Protein AF-A0AA41WWF8-F1 (afdb_monomer_lite)

Radius of gyration: 27.32 Å; chains: 1; bounding box: 65×36×88 Å

Sequence (319 aa):
MLGCSGQSELESATQDYAERITRVINIDIDIGQPAISLSYPEAPERVLTIPDKTLKLSEFYAINNCPLAPLIAQRNTALGKVETPSRRYVYELNVLNALAICAEQVDESETRIQQKLTDLTSHKTSQISMVRAKLLQDSEAIRLGTGFSRAFLAPNDSKTSQGFTETLLALEFLSSLANDTSVSYEELETHLESLEKYRLLAVMWRTQQYISNTLPAITTALDQYATEMNCSVQTTDKTEILDNILNMFFVNKIQAIGGQLNAYHYQFKPLIEELLNEPFLASSVKTYWHTQTHDEFTKYQNTIKQHVQAWQNIREQCS

Foldseek 3Di:
DPDPPDDDLLRVLLVVLQVLLCVLLVDHFDLDDDPDFQAQDDPVLWDDDQDDDDDDPVLLVLLVVFPQNVLVVCCPDPCVVVDALLVQLLSLLVNLVRLVRSLVPDDPVPVVNNVVSVVVNVSSVVCSLVSLLCNCRVHPLNCCLQGDDPAADWFDDPPDDLLLVLQLVLLVVSLCSVPDSPDDSVVNVSSSVSSNVNSVNNNLLSLLVSLLSRLVSVLVSLLVSLVPDDQDPVVVVSLVSSVVSCVPRVVVTSVSSVVVSVVSLVSNLVSLVSVLPSPSNRPSNNVSSCCSSPVSNVSSVVSSVSSVVSNVSSVVNND

Structure (mmCIF, N/CA/C/O backbone):
data_AF-A0AA41WWF8-F1
#
_entry.id   AF-A0AA41WWF8-F1
#
loop_
_atom_site.group_PDB
_atom_site.id
_atom_site.type_symbol
_atom_site.label_atom_id
_atom_site.label_alt_id
_atom_site.label_comp_id
_atom_site.label_asym_id
_atom_site.label_entity_id
_atom_site.label_seq_id
_atom_site.pdbx_PDB_ins_code
_atom_site.Cartn_x
_atom_site.Cartn_y
_atom_site.Cartn_z
_atom_site.occupancy
_atom_site.B_iso_or_equiv
_atom_site.auth_seq_id
_atom_site.auth_comp_id
_atom_site.auth_asym_id
_atom_site.auth_atom_id
_atom_site.pdbx_PDB_model_num
ATOM 1 N N . MET A 1 1 ? -20.814 8.902 -21.535 1.00 31.00 1 MET A N 1
ATOM 2 C CA . MET A 1 1 ? -19.542 9.244 -22.202 1.00 31.00 1 MET A CA 1
ATOM 3 C C . MET A 1 1 ? -18.415 8.686 -21.354 1.00 31.00 1 MET A C 1
ATOM 5 O O . MET A 1 1 ? -18.148 9.223 -20.291 1.00 31.00 1 MET A O 1
ATOM 9 N N . LEU A 1 2 ? -17.839 7.557 -21.765 1.00 32.28 2 LEU A N 1
ATOM 10 C CA . LEU A 1 2 ? -16.603 7.043 -21.180 1.00 32.28 2 LEU A CA 1
ATOM 11 C C . LEU A 1 2 ? -15.474 7.913 -21.735 1.00 32.28 2 LEU A C 1
ATOM 13 O O . LEU A 1 2 ? -15.138 7.801 -22.909 1.00 32.28 2 LEU A O 1
ATOM 17 N N . GLY A 1 3 ? -14.970 8.846 -20.932 1.00 31.59 3 GLY A N 1
ATOM 18 C CA . GLY A 1 3 ? -13.763 9.581 -21.286 1.00 31.59 3 GLY A CA 1
ATOM 19 C C . GLY A 1 3 ? -12.591 8.606 -21.299 1.00 31.59 3 GLY A C 1
ATOM 20 O O . GLY A 1 3 ? -12.262 8.039 -20.258 1.00 31.59 3 GLY A O 1
ATOM 21 N N . CYS A 1 4 ? -11.984 8.385 -22.465 1.00 41.19 4 CYS A N 1
ATOM 22 C CA . CYS A 1 4 ? -10.640 7.827 -22.542 1.00 41.19 4 CYS A CA 1
ATOM 23 C C . CYS A 1 4 ? -9.713 8.790 -21.797 1.00 41.19 4 CYS A C 1
ATOM 25 O O . CYS A 1 4 ? -9.426 9.880 -22.289 1.00 41.19 4 CYS A O 1
ATOM 27 N N . SER A 1 5 ? -9.277 8.419 -20.595 1.00 52.41 5 SER A N 1
ATOM 28 C CA . SER A 1 5 ? -8.082 9.020 -20.012 1.00 52.41 5 SER A CA 1
ATOM 29 C C . SER A 1 5 ? -6.939 8.766 -20.994 1.00 52.41 5 SER A C 1
ATOM 31 O O . SER A 1 5 ? -6.715 7.612 -21.360 1.00 52.41 5 SER A O 1
ATOM 33 N N . GLY A 1 6 ? -6.282 9.824 -21.475 1.00 65.12 6 GLY A N 1
ATOM 34 C CA . GLY A 1 6 ? -5.113 9.695 -22.348 1.00 65.12 6 GLY A CA 1
ATOM 35 C C . GLY A 1 6 ? -4.014 8.843 -21.705 1.00 65.12 6 GLY A C 1
ATOM 36 O O . GLY A 1 6 ? -4.008 8.665 -20.485 1.00 65.12 6 GLY A O 1
ATOM 37 N N . GLN A 1 7 ? -3.106 8.310 -22.528 1.00 78.06 7 GLN A N 1
ATOM 38 C CA . GLN A 1 7 ? -1.919 7.599 -22.042 1.00 78.06 7 GLN A CA 1
ATOM 39 C C . GLN A 1 7 ? -1.135 8.482 -21.066 1.00 78.06 7 GLN A C 1
ATOM 41 O O . GLN A 1 7 ? -0.978 9.686 -21.286 1.00 78.06 7 GLN A O 1
ATOM 46 N N . SER A 1 8 ? -0.648 7.882 -19.982 1.00 89.25 8 SER A N 1
ATOM 47 C CA . SER A 1 8 ? 0.230 8.564 -19.032 1.00 89.25 8 SER A CA 1
ATOM 48 C C . SER A 1 8 ? 1.588 8.901 -19.656 1.00 89.25 8 SER A C 1
ATOM 50 O O . SER A 1 8 ? 1.966 8.376 -20.708 1.00 89.25 8 SER A O 1
ATOM 52 N N . GLU A 1 9 ? 2.359 9.758 -18.983 1.00 90.00 9 GLU A N 1
ATOM 53 C CA . GLU A 1 9 ? 3.729 10.067 -19.400 1.00 90.00 9 GLU A CA 1
ATOM 54 C C . GLU A 1 9 ? 4.625 8.822 -19.398 1.00 90.00 9 GLU A C 1
ATOM 56 O O . GLU A 1 9 ? 5.391 8.634 -20.339 1.00 90.00 9 GLU A O 1
ATOM 61 N N . LEU A 1 10 ? 4.496 7.946 -18.393 1.00 93.81 10 LEU A N 1
ATOM 62 C CA . LEU A 1 10 ? 5.252 6.695 -18.324 1.00 93.81 10 LEU A CA 1
ATOM 63 C C . LEU A 1 10 ? 4.924 5.773 -19.502 1.00 93.81 10 LEU A C 1
ATOM 65 O O . LEU A 1 10 ? 5.833 5.232 -20.134 1.00 93.81 10 LEU A O 1
ATOM 69 N N . GLU A 1 11 ? 3.636 5.607 -19.804 1.00 94.81 11 GLU A N 1
ATOM 70 C CA . GLU A 1 11 ? 3.191 4.774 -20.922 1.00 94.81 11 GLU A CA 1
ATOM 71 C C . GLU A 1 11 ? 3.705 5.321 -22.250 1.00 94.81 11 GLU A C 1
ATOM 73 O O . GLU A 1 11 ? 4.356 4.595 -23.001 1.00 94.81 11 GLU A O 1
ATOM 78 N N . SER A 1 12 ? 3.495 6.617 -22.490 1.00 94.12 12 SER A N 1
ATOM 79 C CA . SER A 1 12 ? 3.935 7.291 -23.715 1.00 94.12 12 SER A CA 1
ATOM 80 C C . SER A 1 12 ? 5.457 7.218 -23.874 1.00 94.12 12 SER A C 1
ATOM 82 O O . SER A 1 12 ? 5.952 6.866 -24.939 1.00 94.12 12 SER A O 1
ATOM 84 N N . ALA A 1 13 ? 6.214 7.475 -22.801 1.00 95.25 13 ALA A N 1
ATOM 85 C CA . ALA A 1 13 ? 7.672 7.400 -22.818 1.00 95.25 13 ALA A CA 1
ATOM 86 C C . ALA A 1 13 ? 8.181 5.983 -23.104 1.00 95.25 13 ALA A C 1
ATOM 88 O O . ALA A 1 13 ? 9.162 5.834 -23.825 1.00 95.25 13 ALA A O 1
ATOM 89 N N . THR A 1 14 ? 7.527 4.955 -22.560 1.00 97.25 14 THR A N 1
ATOM 90 C CA . THR A 1 14 ? 7.921 3.553 -22.770 1.00 97.25 14 THR A CA 1
ATOM 91 C C . THR A 1 14 ? 7.608 3.093 -24.192 1.00 97.25 14 THR A C 1
ATOM 93 O O . THR A 1 14 ? 8.435 2.422 -24.807 1.00 97.25 14 THR A O 1
ATOM 96 N N . GLN A 1 15 ? 6.458 3.499 -24.738 1.00 97.12 15 GLN A N 1
ATOM 97 C CA . GLN A 1 15 ? 6.086 3.223 -26.126 1.00 97.12 15 GLN A CA 1
ATOM 98 C C . GLN A 1 15 ? 7.045 3.912 -27.106 1.00 97.12 15 GLN A C 1
ATOM 100 O O . GLN A 1 15 ? 7.635 3.248 -27.958 1.00 97.12 15 GLN A O 1
ATOM 105 N N . ASP A 1 16 ? 7.270 5.220 -26.939 1.00 97.25 16 ASP A N 1
ATOM 106 C CA . ASP A 1 16 ? 8.220 5.972 -27.764 1.00 97.25 16 ASP A CA 1
ATOM 107 C C . ASP A 1 16 ? 9.623 5.362 -27.684 1.00 97.25 16 ASP A C 1
ATOM 109 O O . ASP A 1 16 ? 10.325 5.263 -28.691 1.00 97.25 16 ASP A O 1
ATOM 113 N N . TYR A 1 17 ? 10.035 4.930 -26.491 1.00 98.06 17 TYR A N 1
ATOM 114 C CA . TYR A 1 17 ? 11.325 4.293 -26.285 1.00 98.06 17 TYR A CA 1
ATOM 115 C C . TYR A 1 17 ? 11.457 2.998 -27.097 1.00 98.06 17 TYR A C 1
ATOM 117 O O . TYR A 1 17 ? 12.403 2.865 -27.877 1.00 98.06 17 TYR A O 1
ATOM 125 N N . ALA A 1 18 ? 10.487 2.086 -26.986 1.00 98.19 18 ALA A N 1
ATOM 126 C CA . ALA A 1 18 ? 10.468 0.834 -27.741 1.00 98.19 18 ALA A CA 1
ATOM 127 C C . ALA A 1 18 ? 10.469 1.071 -29.262 1.00 98.19 18 ALA A C 1
ATOM 129 O O . ALA A 1 18 ? 11.259 0.462 -29.990 1.00 98.19 18 ALA A O 1
ATOM 130 N N . GLU A 1 19 ? 9.650 2.006 -29.751 1.00 97.81 19 GLU A N 1
ATOM 131 C CA . GLU A 1 19 ? 9.577 2.337 -31.179 1.00 97.81 19 GLU A CA 1
ATOM 132 C C . GLU A 1 19 ? 10.885 2.919 -31.716 1.00 97.81 19 GLU A C 1
ATOM 134 O O . GLU A 1 19 ? 11.310 2.604 -32.832 1.00 97.81 19 GLU A O 1
ATOM 139 N N . ARG A 1 20 ? 11.533 3.797 -30.945 1.00 97.44 20 ARG A N 1
ATOM 140 C CA . ARG A 1 20 ? 12.792 4.429 -31.354 1.00 97.44 20 ARG A CA 1
ATOM 141 C C . ARG A 1 20 ? 13.928 3.421 -31.388 1.00 97.44 20 ARG A C 1
ATOM 143 O O . ARG A 1 20 ? 14.692 3.445 -32.350 1.00 97.44 20 ARG A O 1
ATOM 150 N N . ILE A 1 21 ? 14.006 2.526 -30.404 1.00 97.38 21 ILE A N 1
ATOM 151 C CA . ILE A 1 21 ? 14.987 1.437 -30.404 1.00 97.38 21 ILE A CA 1
ATOM 152 C C . ILE A 1 21 ? 14.759 0.518 -31.606 1.00 97.38 21 ILE A C 1
ATOM 154 O O . ILE A 1 21 ? 15.694 0.328 -32.385 1.00 97.38 21 ILE A O 1
ATOM 158 N N . THR A 1 22 ? 13.519 0.065 -31.832 1.00 97.12 22 THR A N 1
ATOM 159 C CA . THR A 1 22 ? 13.135 -0.785 -32.979 1.00 97.12 22 THR A CA 1
ATOM 160 C C . THR A 1 22 ? 13.659 -0.225 -34.304 1.00 97.12 22 THR A C 1
ATOM 162 O O . THR A 1 22 ? 14.289 -0.938 -35.081 1.00 97.12 22 THR A O 1
ATOM 165 N N . ARG A 1 23 ? 13.483 1.083 -34.548 1.00 95.75 23 ARG A N 1
ATOM 166 C CA . ARG A 1 23 ? 13.928 1.739 -35.795 1.00 95.75 23 ARG A CA 1
ATOM 167 C C . ARG A 1 23 ? 15.445 1.726 -35.999 1.00 95.75 23 ARG A C 1
ATOM 169 O O . ARG A 1 23 ? 15.890 1.799 -37.141 1.00 95.75 23 ARG A O 1
ATOM 176 N N . VAL A 1 24 ? 16.234 1.687 -34.927 1.00 93.94 24 VAL A N 1
ATOM 177 C CA . VAL A 1 24 ? 17.702 1.763 -35.009 1.00 93.94 24 VAL A CA 1
ATOM 178 C C . VAL A 1 24 ? 18.334 0.376 -35.095 1.00 93.94 24 VAL A C 1
ATOM 180 O O . VAL A 1 24 ? 19.223 0.157 -35.928 1.00 93.94 24 VAL A O 1
ATOM 183 N N . ILE A 1 25 ? 17.863 -0.558 -34.261 1.00 93.06 25 ILE A N 1
ATOM 184 C CA . ILE A 1 25 ? 18.404 -1.924 -34.193 1.00 93.06 25 ILE A CA 1
ATOM 185 C C . ILE A 1 25 ? 17.737 -2.884 -35.186 1.00 93.06 25 ILE A C 1
ATOM 187 O O . ILE A 1 25 ? 18.295 -3.937 -35.464 1.00 93.06 25 ILE A O 1
ATOM 191 N N . ASN A 1 26 ? 16.595 -2.497 -35.770 1.00 93.50 26 ASN A N 1
ATOM 192 C CA . ASN A 1 26 ? 15.818 -3.286 -36.732 1.00 93.50 26 ASN A CA 1
ATOM 193 C C . ASN A 1 26 ? 15.360 -4.652 -36.179 1.00 93.50 26 ASN A C 1
ATOM 195 O O . ASN A 1 26 ? 15.379 -5.659 -36.886 1.00 93.50 26 ASN A O 1
ATOM 199 N N . ILE A 1 27 ? 14.958 -4.662 -34.907 1.00 94.88 27 ILE A N 1
ATOM 200 C CA . ILE A 1 27 ? 14.345 -5.794 -34.202 1.00 94.88 27 ILE A CA 1
ATOM 201 C C . ILE A 1 27 ? 12.993 -5.302 -33.696 1.00 94.88 27 ILE A C 1
ATOM 203 O O . ILE A 1 27 ? 12.945 -4.281 -33.010 1.00 94.88 27 ILE A O 1
ATOM 207 N N . ASP A 1 28 ? 11.914 -6.002 -34.044 1.00 95.75 28 ASP A N 1
ATOM 208 C CA . ASP A 1 28 ? 10.565 -5.644 -33.604 1.00 95.75 28 ASP A CA 1
ATOM 209 C C . ASP A 1 28 ? 10.419 -5.845 -32.089 1.00 95.75 28 ASP A C 1
ATOM 211 O O . ASP A 1 28 ? 10.677 -6.931 -31.565 1.00 95.75 28 ASP A O 1
ATOM 215 N N . ILE A 1 29 ? 9.981 -4.797 -31.388 1.00 97.56 29 ILE A N 1
ATOM 216 C CA . ILE A 1 29 ? 9.736 -4.820 -29.943 1.00 97.56 29 ILE A CA 1
ATOM 217 C C 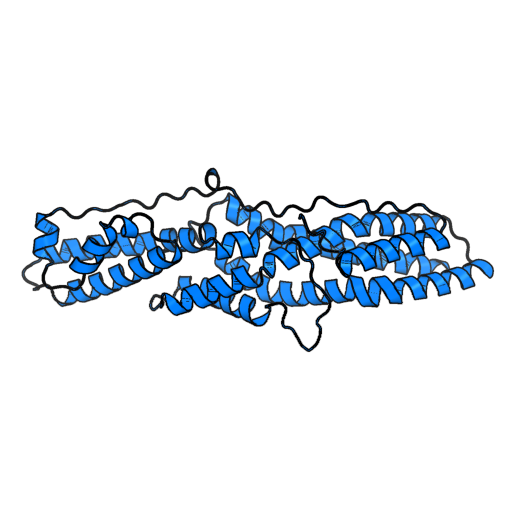. ILE A 1 29 ? 8.238 -4.668 -29.686 1.00 97.56 29 ILE A C 1
ATOM 219 O O . ILE A 1 29 ? 7.675 -3.590 -29.877 1.00 97.56 29 ILE A O 1
ATOM 223 N N . ASP A 1 30 ? 7.605 -5.729 -29.187 1.00 95.25 30 ASP A N 1
ATOM 224 C CA . ASP A 1 30 ? 6.236 -5.681 -28.670 1.00 95.25 30 ASP A CA 1
ATOM 225 C C . ASP A 1 30 ? 6.256 -5.614 -27.138 1.00 95.25 30 ASP A C 1
ATOM 227 O O . ASP A 1 30 ? 6.522 -6.604 -26.455 1.00 95.25 30 ASP A O 1
ATOM 231 N N . ILE A 1 31 ? 5.986 -4.427 -26.591 1.00 95.19 31 ILE A N 1
ATOM 232 C CA . ILE A 1 31 ? 5.840 -4.225 -25.140 1.00 95.19 31 ILE A CA 1
ATOM 233 C C . ILE A 1 31 ? 4.425 -4.552 -24.635 1.00 95.19 31 ILE A C 1
ATOM 235 O O . ILE A 1 31 ? 4.176 -4.515 -23.427 1.00 95.19 31 ILE A O 1
ATOM 239 N N . GLY A 1 32 ? 3.495 -4.864 -25.544 1.00 91.19 32 GLY A N 1
ATOM 240 C CA . GLY A 1 32 ? 2.099 -5.145 -25.248 1.00 91.19 32 GLY A CA 1
ATOM 241 C C . GLY A 1 32 ? 1.383 -4.016 -24.500 1.00 91.19 32 GLY A C 1
ATOM 242 O O . GLY A 1 32 ? 1.762 -2.845 -24.525 1.00 91.19 32 GLY A O 1
ATOM 243 N N . GLN A 1 33 ? 0.300 -4.387 -23.820 1.00 87.81 33 GLN A N 1
ATOM 244 C CA . GLN A 1 33 ? -0.407 -3.547 -22.852 1.00 87.81 33 GLN A CA 1
ATOM 245 C C . GLN A 1 33 ? -0.630 -4.394 -21.595 1.00 87.81 33 GLN A C 1
ATOM 247 O O . GLN A 1 33 ? -1.583 -5.180 -21.555 1.00 87.81 33 GLN A O 1
ATOM 252 N N . PRO A 1 34 ? 0.264 -4.327 -20.591 1.00 89.19 34 PRO A N 1
ATOM 253 C CA . PRO A 1 34 ? 0.191 -5.230 -19.454 1.00 89.19 34 PRO A CA 1
ATOM 254 C C . PRO A 1 34 ? -1.106 -5.006 -18.670 1.00 89.19 34 PRO A C 1
ATOM 256 O O . PRO A 1 34 ? -1.422 -3.894 -18.239 1.00 89.19 34 PRO A O 1
ATOM 259 N N . ALA A 1 35 ? -1.852 -6.087 -18.447 1.00 87.19 35 ALA A N 1
ATOM 260 C CA . ALA A 1 35 ? -3.048 -6.079 -17.615 1.00 87.19 35 ALA A CA 1
ATOM 261 C C . ALA A 1 35 ? -2.656 -6.003 -16.131 1.00 87.19 35 ALA A C 1
ATOM 263 O O . ALA A 1 35 ? -2.596 -7.008 -15.427 1.00 87.19 35 ALA A O 1
ATOM 264 N N . ILE A 1 36 ? -2.352 -4.795 -15.658 1.00 91.94 36 ILE A N 1
ATOM 265 C CA . ILE A 1 36 ? -1.960 -4.561 -14.266 1.00 91.94 36 ILE A CA 1
ATOM 266 C C . ILE A 1 36 ? -3.217 -4.414 -13.416 1.00 91.94 36 ILE A C 1
ATOM 268 O O . ILE A 1 36 ? -3.966 -3.440 -13.572 1.00 91.94 36 ILE A O 1
ATOM 272 N N . SER A 1 37 ? -3.415 -5.356 -12.498 1.00 88.81 37 SER A N 1
ATOM 273 C CA . SER A 1 37 ? -4.484 -5.328 -11.504 1.00 88.81 37 SER A CA 1
ATOM 274 C C . SER A 1 37 ? -3.897 -5.426 -10.102 1.00 88.81 37 SER A C 1
ATOM 276 O O . SER A 1 37 ? -3.213 -6.390 -9.764 1.00 88.81 37 SER A O 1
ATOM 278 N N . LEU A 1 38 ? -4.203 -4.435 -9.270 1.00 94.31 38 LEU A N 1
ATOM 279 C CA . LEU A 1 38 ? -3.941 -4.477 -7.839 1.00 94.31 38 LEU A CA 1
ATOM 280 C C . LEU A 1 38 ? -5.156 -5.121 -7.171 1.00 94.31 38 LEU A C 1
ATOM 282 O O . LEU A 1 38 ? -6.139 -4.463 -6.868 1.00 94.31 38 LEU A O 1
ATOM 286 N N . SER A 1 39 ? -5.143 -6.442 -7.034 1.00 90.12 39 SER A N 1
ATOM 287 C CA . SER A 1 39 ? -6.296 -7.169 -6.490 1.00 90.12 39 SER A CA 1
ATOM 288 C C . SER A 1 39 ? -6.204 -7.205 -4.969 1.00 90.12 39 SER A C 1
ATOM 290 O O . SER A 1 39 ? -5.680 -8.159 -4.397 1.00 90.12 39 SER A O 1
ATOM 292 N N . TYR A 1 40 ? -6.653 -6.129 -4.316 1.00 96.88 40 TYR A N 1
ATOM 293 C CA . TYR A 1 40 ? -6.792 -6.135 -2.861 1.00 96.88 40 TYR A CA 1
ATOM 294 C C . TYR A 1 40 ? -7.745 -7.271 -2.452 1.00 96.88 40 TYR A C 1
ATOM 296 O O . TYR A 1 40 ? -8.774 -7.423 -3.111 1.00 96.88 40 TYR A O 1
ATOM 304 N N . PRO A 1 41 ? -7.450 -8.041 -1.385 1.00 97.75 41 PRO A N 1
ATOM 305 C CA . PRO A 1 41 ? -8.289 -9.164 -0.974 1.00 97.75 41 PRO A CA 1
ATOM 306 C C . PRO A 1 41 ? -9.769 -8.799 -0.845 1.00 97.75 41 PRO A C 1
ATOM 308 O O . PRO A 1 41 ? -10.123 -7.765 -0.266 1.00 97.75 41 PRO A O 1
ATOM 311 N N . GLU A 1 42 ? -10.640 -9.664 -1.348 1.00 96.31 42 GLU A N 1
ATOM 312 C CA . GLU A 1 42 ? -12.084 -9.459 -1.305 1.00 96.31 42 GLU A CA 1
ATOM 313 C C . GLU A 1 42 ? -12.633 -9.702 0.104 1.00 96.31 42 GLU A C 1
ATOM 315 O O . GLU A 1 42 ? -12.012 -10.359 0.940 1.00 96.31 42 GLU A O 1
ATOM 320 N N . ALA A 1 43 ? -13.838 -9.202 0.393 1.00 95.69 43 ALA A N 1
ATOM 321 C CA . ALA A 1 43 ? -14.434 -9.298 1.731 1.00 95.69 43 ALA A CA 1
ATOM 322 C C . ALA A 1 43 ? -14.400 -10.717 2.367 1.00 95.69 43 ALA A C 1
ATOM 324 O O . ALA A 1 43 ? -14.088 -10.808 3.559 1.00 95.69 43 ALA A O 1
ATOM 325 N N . PRO A 1 44 ? -14.648 -11.827 1.632 1.00 96.81 44 PRO A N 1
ATOM 326 C CA . PRO A 1 44 ? -14.558 -13.184 2.186 1.00 96.81 44 PRO A CA 1
ATOM 327 C C . PRO A 1 44 ? -13.144 -13.607 2.613 1.00 96.81 44 PRO A C 1
ATOM 329 O O . PRO A 1 44 ? -12.997 -14.455 3.490 1.00 96.81 44 PRO A O 1
ATOM 332 N N . GLU A 1 45 ? -12.102 -13.018 2.029 1.00 97.38 45 GLU A N 1
ATOM 333 C CA . GLU A 1 45 ? -10.699 -13.372 2.286 1.00 97.38 45 GLU A CA 1
ATOM 334 C C . GLU A 1 45 ? -10.129 -12.662 3.521 1.00 97.38 45 GLU A C 1
ATOM 336 O O . GLU A 1 45 ? -9.014 -12.945 3.955 1.00 97.38 45 GLU A O 1
ATOM 341 N N . ARG A 1 46 ? -10.896 -11.734 4.096 1.00 95.88 46 ARG A N 1
ATOM 342 C CA . ARG A 1 46 ? -10.518 -10.852 5.217 1.00 95.88 46 ARG A CA 1
ATOM 343 C C . ARG A 1 46 ? -11.615 -10.799 6.274 1.00 95.88 46 ARG A C 1
ATOM 345 O O . ARG A 1 46 ? -11.853 -9.793 6.948 1.00 95.88 46 ARG A O 1
ATOM 352 N N . VAL A 1 47 ? -12.299 -11.924 6.442 1.00 94.81 47 VAL A N 1
ATOM 353 C CA . VAL A 1 47 ? -13.228 -12.115 7.550 1.00 94.81 47 VAL A CA 1
ATOM 354 C C . VAL A 1 47 ? -12.435 -12.120 8.854 1.00 94.81 47 VAL A C 1
ATOM 356 O O . VAL A 1 47 ? -11.496 -12.887 9.033 1.00 94.81 47 VAL A O 1
ATOM 359 N N . LEU A 1 48 ? -12.846 -11.258 9.778 1.00 95.00 48 LEU A N 1
ATOM 360 C CA . LEU A 1 48 ? -12.359 -11.237 11.150 1.00 95.00 48 LEU A CA 1
ATOM 361 C C . LEU A 1 48 ? -13.575 -11.060 12.056 1.00 95.00 48 LEU A C 1
ATOM 363 O O . LEU A 1 48 ? -14.297 -10.067 11.943 1.00 95.00 48 LEU A O 1
ATOM 367 N N . THR A 1 49 ? -13.829 -12.038 12.917 1.00 92.19 49 THR A N 1
ATOM 368 C CA . THR A 1 49 ? -14.936 -11.991 13.874 1.00 92.19 49 THR A CA 1
ATOM 369 C C . THR A 1 49 ? -14.411 -11.486 15.205 1.00 92.19 49 THR A C 1
ATOM 371 O O . THR A 1 49 ? -13.521 -12.097 15.788 1.00 92.19 49 THR A O 1
ATOM 374 N N . ILE A 1 50 ? -14.979 -10.385 15.692 1.00 91.81 50 ILE A N 1
ATOM 375 C CA . ILE A 1 50 ? -14.691 -9.857 17.025 1.00 91.81 50 ILE A CA 1
ATOM 376 C C . ILE A 1 50 ? -15.749 -10.435 17.972 1.00 91.81 50 ILE A C 1
ATOM 378 O O . ILE A 1 50 ? -16.937 -10.223 17.723 1.00 91.81 50 ILE A O 1
ATOM 382 N N . PRO A 1 51 ? -15.368 -11.205 19.007 1.00 88.69 51 PRO A N 1
ATOM 383 C CA . PRO A 1 51 ? -16.338 -11.784 19.931 1.00 88.69 51 PRO A CA 1
ATOM 384 C C . PRO A 1 51 ? -17.131 -10.701 20.669 1.00 88.69 51 PRO A C 1
ATOM 386 O O . PRO A 1 51 ? -16.555 -9.854 21.337 1.00 88.69 51 PRO A O 1
ATOM 389 N N . ASP A 1 52 ? -18.456 -10.723 20.616 1.00 82.56 52 ASP A N 1
ATOM 390 C CA . ASP A 1 52 ? -19.237 -9.778 21.412 1.00 82.56 52 ASP A CA 1
ATOM 391 C C . ASP A 1 52 ? -19.367 -10.262 22.865 1.00 82.56 52 ASP A C 1
ATOM 393 O O . ASP A 1 52 ? -19.614 -11.440 23.135 1.00 82.56 52 ASP A O 1
ATOM 397 N N . LYS A 1 53 ? -19.268 -9.330 23.819 1.00 80.12 53 LYS A N 1
ATOM 398 C CA . LYS A 1 53 ? -19.627 -9.554 25.226 1.00 80.12 53 LYS A CA 1
ATOM 399 C C . LYS A 1 53 ? -20.773 -8.628 25.595 1.00 80.12 53 LYS A C 1
ATOM 401 O O . LYS A 1 53 ? -20.627 -7.408 25.602 1.00 80.12 53 LYS A O 1
ATOM 406 N N . THR A 1 54 ? -21.926 -9.221 25.884 1.00 72.56 54 THR A N 1
ATOM 407 C CA . THR A 1 54 ? -23.135 -8.489 26.261 1.00 72.56 54 THR A CA 1
ATOM 408 C C . THR A 1 54 ? -23.223 -8.328 27.775 1.00 72.56 54 THR A C 1
ATOM 410 O O . THR A 1 54 ? -22.841 -9.212 28.547 1.00 72.56 54 THR A O 1
ATOM 413 N N . LEU A 1 55 ? -23.735 -7.176 28.204 1.00 71.06 55 LEU A N 1
ATOM 414 C CA . LEU A 1 55 ? -24.133 -6.944 29.588 1.00 71.06 55 LEU A CA 1
ATOM 415 C C . LEU A 1 55 ? -25.599 -7.325 29.761 1.00 71.06 55 LEU A C 1
ATOM 417 O O . LEU A 1 55 ? -26.439 -6.986 28.924 1.00 71.06 55 LEU A O 1
ATOM 421 N N . LYS A 1 56 ? -25.923 -8.008 30.861 1.00 76.94 56 LYS A N 1
ATOM 422 C CA . LYS A 1 56 ? -27.325 -8.204 31.245 1.00 76.94 56 LYS A CA 1
ATOM 423 C C . LYS A 1 56 ? -27.924 -6.857 31.641 1.00 76.94 56 LYS A C 1
ATOM 425 O O . LYS A 1 56 ? -27.237 -6.007 32.199 1.00 76.94 56 LYS A O 1
ATOM 430 N N . LEU A 1 57 ? -29.229 -6.691 31.444 1.00 76.12 57 LEU A N 1
ATOM 431 C CA . LEU A 1 57 ? -29.922 -5.442 31.776 1.00 76.12 57 LEU A CA 1
ATOM 432 C C . LEU A 1 57 ? -29.737 -5.032 33.250 1.00 76.12 57 LEU A C 1
ATOM 434 O O . LEU A 1 57 ? -29.498 -3.868 33.544 1.00 76.12 57 LEU A O 1
ATOM 438 N N . SER A 1 58 ? -29.769 -5.991 34.177 1.00 72.00 58 SER A N 1
ATOM 439 C CA . SER A 1 58 ? -29.506 -5.734 35.600 1.00 72.00 58 SER A CA 1
ATOM 440 C C . SER A 1 58 ? -28.077 -5.251 35.874 1.00 72.00 58 SER A C 1
ATOM 442 O O . SER A 1 58 ? -27.862 -4.468 36.788 1.00 72.00 58 SER A O 1
ATOM 444 N N . GLU A 1 59 ? -27.099 -5.727 35.097 1.00 70.62 59 GLU A N 1
ATOM 445 C CA . GLU A 1 59 ? -25.695 -5.309 35.208 1.00 70.62 59 GLU A CA 1
ATOM 446 C C . GLU A 1 59 ? -25.508 -3.902 34.634 1.00 70.62 59 GLU A C 1
ATOM 448 O O . GLU A 1 59 ? -24.758 -3.116 35.195 1.00 70.62 59 GLU A O 1
ATOM 453 N N . PHE A 1 60 ? -26.232 -3.569 33.562 1.00 75.44 60 PHE A N 1
ATOM 454 C CA . PHE A 1 60 ? -26.257 -2.227 32.983 1.00 75.44 60 PHE A CA 1
ATOM 455 C C . PHE A 1 60 ? -26.781 -1.177 33.974 1.00 75.44 60 PHE A C 1
ATOM 457 O O . PHE A 1 60 ? -26.160 -0.136 34.145 1.00 75.44 60 PHE A O 1
ATOM 464 N N . TYR A 1 61 ? -27.872 -1.462 34.691 1.00 75.56 61 TYR A N 1
ATOM 465 C CA . TYR A 1 61 ? -28.392 -0.529 35.699 1.00 75.56 61 TYR A CA 1
ATOM 466 C C . TYR A 1 61 ? -27.438 -0.322 36.884 1.00 75.56 61 TYR A C 1
ATOM 468 O O . TYR A 1 61 ? -27.428 0.756 37.474 1.00 75.56 61 TYR A O 1
ATOM 476 N N . ALA A 1 62 ? -26.622 -1.326 37.218 1.00 70.31 62 ALA A N 1
ATOM 477 C CA . ALA A 1 62 ? -25.655 -1.245 38.311 1.00 70.31 62 ALA A CA 1
ATOM 478 C C . ALA A 1 62 ? -24.481 -0.287 38.015 1.00 70.31 62 ALA A C 1
ATOM 480 O O . ALA A 1 62 ? -23.828 0.183 38.938 1.00 70.31 62 ALA A O 1
ATOM 481 N N . ILE A 1 63 ? -24.236 0.045 36.743 1.00 71.88 63 ILE A N 1
ATOM 482 C CA . ILE A 1 63 ? -23.150 0.938 36.297 1.00 71.88 63 ILE A CA 1
ATOM 483 C C . ILE A 1 63 ? -23.661 2.316 35.836 1.00 71.88 63 ILE A C 1
ATOM 485 O O . ILE A 1 63 ? -22.956 3.052 35.152 1.00 71.88 63 ILE A O 1
ATOM 489 N N . ASN A 1 64 ? -24.895 2.684 36.196 1.00 69.75 64 ASN A N 1
ATOM 490 C CA . ASN A 1 64 ? -25.558 3.896 35.699 1.00 69.75 64 ASN A CA 1
ATOM 491 C C . ASN A 1 64 ? -24.896 5.222 36.106 1.00 69.75 64 ASN A C 1
ATOM 493 O O . ASN A 1 64 ? -25.164 6.242 35.476 1.00 69.75 64 ASN A O 1
ATOM 497 N N . ASN A 1 65 ? -24.049 5.227 37.136 1.00 75.50 65 ASN A N 1
ATOM 498 C CA . ASN A 1 65 ? -23.393 6.441 37.628 1.00 75.50 65 ASN A CA 1
ATOM 499 C C . ASN A 1 65 ? -22.075 6.756 36.904 1.00 75.50 65 ASN A C 1
ATOM 501 O O . ASN A 1 65 ? -21.295 7.558 37.403 1.00 75.50 65 ASN A O 1
ATOM 505 N N . CYS A 1 66 ? -21.819 6.137 35.750 1.00 82.62 66 CYS A N 1
ATOM 506 C CA . CYS A 1 66 ? -20.575 6.308 35.010 1.00 82.62 66 CYS A CA 1
ATOM 507 C C . CYS A 1 66 ? -20.815 6.497 33.495 1.00 82.62 66 CYS A C 1
ATOM 509 O O . CYS A 1 66 ? -21.909 6.213 32.991 1.00 82.62 66 CYS A O 1
ATOM 511 N N . PRO A 1 67 ? -19.816 6.974 32.725 1.00 89.88 67 PRO A N 1
ATOM 512 C CA . PRO A 1 67 ? -20.004 7.400 31.333 1.00 89.88 67 PRO A CA 1
ATOM 513 C C . PRO A 1 67 ? -20.215 6.255 30.323 1.00 89.88 67 PRO A C 1
ATOM 515 O O . PRO A 1 67 ? -20.257 6.500 29.118 1.00 89.88 67 PRO A O 1
ATOM 518 N N . LEU A 1 68 ? -20.371 5.003 30.770 1.00 89.19 68 LEU A N 1
ATOM 519 C CA . LEU A 1 68 ? -20.518 3.852 29.873 1.00 89.19 68 LEU A CA 1
ATOM 520 C C . LEU A 1 68 ? -21.917 3.744 29.242 1.00 89.19 68 LEU A C 1
ATOM 522 O O . LEU A 1 68 ? -22.054 3.253 28.118 1.00 89.19 68 LEU A O 1
ATOM 526 N N . ALA A 1 69 ? -22.964 4.202 29.936 1.00 86.38 69 ALA A N 1
ATOM 527 C CA . ALA A 1 69 ? -24.345 4.026 29.483 1.00 86.38 69 ALA A CA 1
ATOM 528 C C . ALA A 1 69 ? -24.649 4.673 28.110 1.00 86.38 69 ALA A C 1
ATOM 530 O O . ALA A 1 69 ? -25.226 3.987 27.257 1.00 86.38 69 ALA A O 1
ATOM 531 N N . PRO A 1 70 ? -24.229 5.926 27.827 1.00 89.06 70 PRO A N 1
ATOM 532 C CA . PRO A 1 70 ? -24.404 6.536 26.508 1.00 89.06 70 PRO A CA 1
ATOM 533 C C . PRO A 1 70 ? -23.725 5.761 25.371 1.00 89.06 70 PRO A C 1
ATOM 535 O O . PRO A 1 70 ? -24.308 5.623 24.297 1.00 89.06 70 PRO A O 1
ATOM 538 N N . LEU A 1 71 ? -22.533 5.201 25.606 1.00 91.88 71 LEU A N 1
ATOM 539 C CA . LEU A 1 71 ? -21.787 4.438 24.597 1.00 91.88 71 LEU A CA 1
ATOM 540 C C . LEU A 1 71 ? -22.496 3.121 24.256 1.00 91.88 71 LEU A C 1
ATOM 542 O O . LEU A 1 71 ? -22.691 2.789 23.086 1.00 91.88 71 LEU A O 1
ATOM 546 N N . ILE A 1 72 ? -22.988 2.405 25.269 1.00 88.81 72 ILE A N 1
ATOM 547 C CA . ILE A 1 72 ? -23.794 1.194 25.057 1.00 88.81 72 ILE A CA 1
ATOM 548 C C . ILE A 1 72 ? -25.066 1.525 24.262 1.00 88.81 72 ILE A C 1
ATOM 550 O O . ILE A 1 72 ? -25.432 0.791 23.340 1.00 88.81 72 ILE A O 1
ATOM 554 N N . ALA A 1 73 ? -25.736 2.634 24.591 1.00 87.00 73 ALA A N 1
ATOM 555 C CA . ALA A 1 73 ? -26.914 3.082 23.856 1.00 87.00 73 ALA A CA 1
ATOM 556 C C . ALA A 1 73 ? -26.578 3.398 22.390 1.00 87.00 73 ALA A C 1
ATOM 558 O O . ALA A 1 73 ? -27.272 2.901 21.500 1.00 87.00 73 ALA A O 1
ATOM 559 N N . GLN A 1 74 ? -25.486 4.132 22.132 1.00 89.94 74 GLN A N 1
ATOM 560 C CA . GLN A 1 74 ? -24.983 4.419 20.785 1.00 89.94 74 GLN A CA 1
ATOM 561 C C . GLN A 1 74 ? -24.779 3.128 19.986 1.00 89.94 74 GLN A C 1
ATOM 563 O O . GLN A 1 74 ? -25.311 3.006 18.878 1.00 89.94 74 GLN A O 1
ATOM 568 N N . ARG A 1 75 ? -24.090 2.134 20.562 1.00 89.94 75 ARG A N 1
ATOM 569 C CA . ARG A 1 75 ? -23.818 0.843 19.910 1.00 89.94 75 ARG A CA 1
ATOM 570 C C . ARG A 1 75 ? -25.082 0.072 19.539 1.00 89.94 75 ARG A C 1
ATOM 572 O O . ARG A 1 75 ? -25.099 -0.622 18.523 1.00 89.94 75 ARG A O 1
ATOM 579 N N . ASN A 1 76 ? -26.135 0.198 20.342 1.00 86.62 76 ASN A N 1
ATOM 580 C CA . ASN A 1 76 ? -27.397 -0.508 20.132 1.00 86.62 76 ASN A CA 1
ATOM 581 C C . ASN A 1 76 ? -28.297 0.131 19.064 1.00 86.62 76 ASN A C 1
ATOM 583 O O . ASN A 1 76 ? -29.243 -0.518 18.604 1.00 86.62 76 ASN A O 1
ATOM 587 N N . THR A 1 77 ? -28.010 1.365 18.642 1.00 90.12 77 THR A N 1
ATOM 588 C CA . THR A 1 77 ? -28.742 2.015 17.546 1.00 90.12 77 THR A CA 1
ATOM 589 C C . THR A 1 77 ? -28.519 1.303 16.208 1.00 90.12 77 THR A C 1
ATOM 591 O O . THR A 1 77 ? -27.545 0.576 16.017 1.00 90.12 77 THR A O 1
ATOM 594 N N . ALA A 1 78 ? -29.417 1.527 15.242 1.00 87.62 78 ALA A N 1
ATOM 595 C CA . ALA A 1 78 ? -29.244 1.005 13.886 1.00 87.62 78 ALA A CA 1
ATOM 596 C C . ALA A 1 78 ? -27.930 1.493 13.254 1.00 87.62 78 ALA A C 1
ATOM 598 O O . ALA A 1 78 ? -27.198 0.685 12.692 1.00 87.62 78 ALA A O 1
ATOM 599 N N . LEU A 1 79 ? -27.600 2.781 13.423 1.00 84.88 79 LEU A N 1
ATOM 600 C CA . LEU A 1 79 ? -26.347 3.363 12.939 1.00 84.88 79 LEU A CA 1
ATOM 601 C C . LEU A 1 79 ? -25.135 2.743 13.645 1.00 84.88 79 LEU A C 1
ATOM 603 O O . LEU A 1 79 ? -24.186 2.345 12.981 1.00 84.88 79 LEU A O 1
ATOM 607 N N . GLY A 1 80 ? -25.226 2.554 14.964 1.00 85.81 80 GLY A N 1
ATOM 608 C CA . GLY A 1 80 ? -24.217 1.888 15.787 1.00 85.81 80 GLY A CA 1
ATOM 609 C C . GLY A 1 80 ? -23.901 0.458 15.348 1.00 85.81 80 GLY A C 1
ATOM 610 O O . GLY A 1 80 ? -22.799 -0.028 15.586 1.00 85.81 80 GLY A O 1
ATOM 611 N N . LYS A 1 81 ? -24.827 -0.236 14.676 1.00 85.94 81 LYS A N 1
ATOM 612 C CA . LYS A 1 81 ? -24.610 -1.598 14.157 1.00 85.94 81 LYS A CA 1
ATOM 613 C C . LYS A 1 81 ? -23.829 -1.645 12.846 1.00 85.94 81 LYS A C 1
ATOM 615 O O . LYS A 1 81 ? -23.222 -2.675 12.569 1.00 85.94 81 LYS A O 1
ATOM 620 N N . VAL A 1 82 ? -23.818 -0.550 12.089 1.00 89.06 82 VAL A N 1
ATOM 621 C CA . VAL A 1 82 ? -23.225 -0.452 10.743 1.00 89.06 82 VAL A CA 1
ATOM 622 C C . VAL A 1 82 ? -22.161 0.650 10.648 1.00 89.06 82 VAL A C 1
ATOM 624 O O . VAL A 1 82 ? -21.913 1.188 9.575 1.00 89.06 82 VAL A O 1
ATOM 627 N N . GLU A 1 83 ? -21.547 1.014 11.778 1.00 92.19 83 GLU A N 1
ATOM 628 C CA . GLU A 1 83 ? -20.478 2.018 11.822 1.00 92.19 83 GLU A CA 1
ATOM 629 C C . GLU A 1 83 ? -19.292 1.633 10.929 1.00 92.19 83 GLU A C 1
ATOM 631 O O . GLU A 1 83 ? -18.938 0.456 10.807 1.00 92.19 83 GLU A O 1
ATOM 636 N N . THR A 1 84 ? -18.649 2.650 10.351 1.00 95.69 84 THR A N 1
ATOM 637 C CA . THR A 1 84 ? -17.394 2.480 9.616 1.00 95.69 84 THR A CA 1
ATOM 638 C C . THR A 1 84 ? -16.302 1.925 10.539 1.00 95.69 84 THR A C 1
ATOM 640 O O . THR A 1 84 ? -16.362 2.126 11.759 1.00 95.69 84 THR A O 1
ATOM 643 N N . PRO A 1 85 ? -15.271 1.255 9.992 1.00 96.69 85 PRO A N 1
ATOM 644 C CA . PRO A 1 85 ? -14.163 0.746 10.799 1.00 96.69 85 PRO A CA 1
ATOM 645 C C . PRO A 1 85 ? -13.455 1.828 11.633 1.00 96.69 85 PRO A C 1
ATOM 647 O O . PRO A 1 85 ? -13.116 1.575 12.786 1.00 96.69 85 PRO A O 1
ATOM 650 N N . SER A 1 86 ? -13.316 3.047 11.105 1.00 97.19 86 SER A N 1
ATOM 651 C CA . SER A 1 86 ? -12.766 4.208 11.820 1.00 97.19 86 SER A CA 1
ATOM 652 C C . SER A 1 86 ? -13.609 4.655 13.007 1.00 97.19 86 SER A C 1
ATOM 654 O O . SER A 1 86 ? -13.097 4.765 14.122 1.00 97.19 86 SER A O 1
ATOM 656 N N . ARG A 1 87 ? -14.924 4.810 12.816 1.00 96.56 87 ARG A N 1
ATOM 657 C CA . ARG A 1 87 ? -15.855 5.116 13.915 1.00 96.56 87 ARG A CA 1
ATOM 658 C C . ARG A 1 87 ? -15.859 4.018 14.965 1.00 96.56 87 ARG A C 1
ATOM 660 O O . ARG A 1 87 ? -15.835 4.316 16.155 1.00 96.56 87 ARG A O 1
ATOM 667 N N . ARG A 1 88 ? -15.853 2.751 14.535 1.00 95.81 88 ARG A N 1
ATOM 668 C CA . ARG A 1 88 ? -15.778 1.597 15.439 1.00 95.81 88 ARG A CA 1
ATOM 669 C C . ARG A 1 88 ? -14.500 1.633 16.275 1.00 95.81 88 ARG A C 1
ATOM 671 O O . ARG A 1 88 ? -14.586 1.389 17.472 1.00 95.81 88 ARG A O 1
ATOM 678 N N . TYR A 1 89 ? -13.349 1.930 15.675 1.00 96.81 89 TYR A N 1
ATOM 679 C CA . TYR A 1 89 ? -12.076 1.990 16.392 1.00 96.81 89 TYR A CA 1
ATOM 680 C C . TYR A 1 89 ? -12.088 3.055 17.494 1.00 96.81 89 TYR A C 1
ATOM 682 O O . TYR A 1 89 ? -11.871 2.730 18.661 1.00 96.81 89 TYR A O 1
ATOM 690 N N . VAL A 1 90 ? -12.460 4.293 17.154 1.00 96.88 90 VAL A N 1
ATOM 691 C CA . VAL A 1 90 ? -12.555 5.395 18.128 1.00 96.88 90 VAL A CA 1
ATOM 692 C C . VAL A 1 90 ? -13.613 5.110 19.199 1.00 96.88 90 VAL A C 1
ATOM 694 O O . VAL A 1 90 ? -13.394 5.374 20.379 1.00 96.88 90 VAL A O 1
ATOM 697 N N . TYR A 1 91 ? -14.743 4.503 18.826 1.00 95.56 91 TYR A N 1
ATOM 698 C CA . TYR A 1 91 ? -15.759 4.065 19.783 1.00 95.56 91 TYR A CA 1
ATOM 699 C C . TYR A 1 91 ? -15.193 3.087 20.826 1.00 95.56 91 TYR A C 1
ATOM 701 O O . TYR A 1 91 ? -15.465 3.243 22.014 1.00 95.56 91 TYR A O 1
ATOM 709 N N . GLU A 1 92 ? -14.409 2.087 20.415 1.00 95.31 92 GLU A N 1
ATOM 710 C CA . GLU A 1 92 ? -13.854 1.100 21.353 1.00 95.31 92 GLU A CA 1
ATOM 711 C C . GLU A 1 92 ? -12.793 1.719 22.281 1.00 95.31 92 GLU A C 1
ATOM 713 O O . GLU A 1 92 ? -12.744 1.367 23.461 1.00 95.31 92 GLU A O 1
ATOM 718 N N . LEU A 1 93 ? -12.019 2.704 21.807 1.00 95.88 93 LEU A N 1
ATOM 719 C CA . LEU A 1 93 ? -11.137 3.506 22.667 1.00 95.88 93 LEU A CA 1
ATOM 720 C C . LEU A 1 93 ? -11.934 4.323 23.694 1.00 95.88 93 LEU A C 1
ATOM 722 O O . LEU A 1 93 ? -11.624 4.298 24.886 1.00 95.88 93 LEU A O 1
ATOM 726 N N . ASN A 1 94 ? -13.024 4.967 23.267 1.00 95.44 94 ASN A N 1
ATOM 727 C CA . ASN A 1 94 ? -13.916 5.699 24.168 1.00 95.44 94 ASN A CA 1
ATOM 728 C C . ASN A 1 94 ? -14.567 4.782 25.212 1.00 95.44 94 ASN A C 1
ATOM 730 O O . ASN A 1 94 ? -14.720 5.182 26.365 1.00 95.44 94 ASN A O 1
ATOM 734 N N . VAL A 1 95 ? -14.920 3.545 24.841 1.00 94.38 95 VAL A N 1
ATOM 735 C CA . VAL A 1 95 ? -15.416 2.529 25.783 1.00 94.38 95 VAL A CA 1
ATOM 736 C C . VAL A 1 95 ? -14.355 2.175 26.818 1.00 94.38 95 VAL A C 1
ATOM 738 O O . VAL A 1 95 ? -14.684 2.100 27.999 1.00 94.38 95 VAL A O 1
ATOM 741 N N . LEU A 1 96 ? -13.098 1.981 26.413 1.00 94.25 96 LEU A N 1
ATOM 742 C CA . LEU A 1 96 ? -12.003 1.702 27.346 1.00 94.25 96 LEU A CA 1
ATOM 743 C C . LEU A 1 96 ? -11.765 2.865 28.314 1.00 94.25 96 LEU A C 1
ATOM 745 O O . LEU A 1 96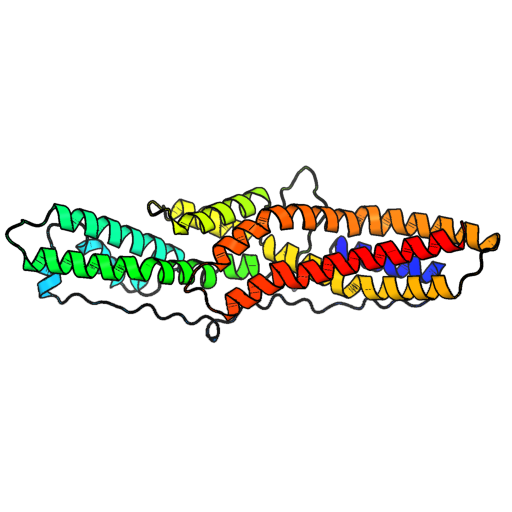 ? -11.665 2.637 29.519 1.00 94.25 96 LEU A O 1
ATOM 749 N N . ASN A 1 97 ? -11.758 4.100 27.813 1.00 94.19 97 ASN A N 1
ATOM 750 C CA . ASN A 1 97 ? -11.644 5.290 28.654 1.00 94.19 97 ASN A CA 1
ATOM 751 C C . ASN A 1 97 ? -12.830 5.414 29.629 1.00 94.19 97 ASN A C 1
ATOM 753 O O . ASN A 1 97 ? -12.646 5.640 30.823 1.00 94.19 97 ASN A O 1
ATOM 757 N N . ALA A 1 98 ? -14.057 5.190 29.149 1.00 93.56 98 ALA A N 1
ATOM 758 C CA . ALA A 1 98 ? -15.243 5.202 29.999 1.00 93.56 98 ALA A CA 1
ATOM 759 C C . ALA A 1 98 ? -15.183 4.116 31.080 1.00 93.56 98 ALA A C 1
ATOM 761 O O . ALA A 1 98 ? -15.518 4.395 32.226 1.00 93.56 98 ALA A O 1
ATOM 762 N N . LEU A 1 99 ? -14.731 2.903 30.746 1.00 92.44 99 LEU A N 1
ATOM 763 C CA . LEU A 1 99 ? -14.549 1.812 31.706 1.00 92.44 99 LEU A CA 1
ATOM 764 C C . LEU A 1 99 ? -13.512 2.152 32.785 1.00 92.44 99 LEU A C 1
ATOM 766 O O . LEU A 1 99 ? -13.737 1.812 33.945 1.00 92.44 99 LEU A O 1
ATOM 770 N N . ALA A 1 100 ? -12.422 2.837 32.427 1.00 91.81 100 ALA A N 1
ATOM 771 C CA . ALA A 1 100 ? -11.436 3.320 33.394 1.00 91.81 100 ALA A CA 1
ATOM 772 C C . ALA A 1 100 ? -12.065 4.323 34.376 1.00 91.81 100 ALA A C 1
ATOM 774 O O . ALA A 1 100 ? -11.983 4.125 35.585 1.00 91.81 100 ALA A O 1
ATOM 775 N N . ILE A 1 101 ? -12.807 5.313 33.866 1.00 92.19 101 ILE A N 1
ATOM 776 C CA . ILE A 1 101 ? -13.543 6.279 34.699 1.00 92.19 101 ILE A CA 1
ATOM 777 C C . ILE A 1 101 ? -14.573 5.567 35.592 1.00 92.19 101 ILE A C 1
ATOM 779 O O . ILE A 1 101 ? -14.695 5.875 36.776 1.00 92.19 101 ILE A O 1
ATOM 783 N N . CYS A 1 102 ? -15.309 4.589 35.053 1.00 89.81 102 CYS A N 1
ATOM 784 C CA . CYS A 1 102 ? -16.269 3.802 35.828 1.00 89.81 102 CYS A CA 1
ATOM 785 C C . CYS A 1 102 ? -15.594 3.051 36.982 1.00 89.81 102 CYS A C 1
ATOM 787 O O . CYS A 1 102 ? -16.169 2.970 38.063 1.00 89.81 102 CYS A O 1
ATOM 789 N N . ALA A 1 103 ? -14.396 2.500 36.770 1.00 88.69 103 ALA A N 1
ATOM 790 C CA . ALA A 1 103 ? -13.676 1.760 37.802 1.00 88.69 103 ALA A CA 1
ATOM 791 C C . ALA A 1 103 ? -13.260 2.654 38.983 1.00 88.69 103 ALA A C 1
ATOM 793 O O . ALA A 1 103 ? -13.261 2.182 40.115 1.00 88.69 103 ALA A O 1
ATOM 794 N N . GLU A 1 104 ? -12.971 3.933 38.733 1.00 88.94 104 GLU A N 1
ATOM 795 C CA . GLU A 1 104 ? -12.640 4.918 39.774 1.00 88.94 104 GLU A CA 1
ATOM 796 C C . GLU A 1 104 ? -13.873 5.443 40.528 1.00 88.94 104 GLU A C 1
ATOM 798 O O . GLU A 1 104 ? -13.764 5.874 41.673 1.00 88.94 104 GLU A O 1
ATOM 803 N N . GLN A 1 105 ? -15.049 5.431 39.895 1.00 87.50 105 GLN A N 1
ATOM 804 C CA . GLN A 1 105 ? -16.282 6.006 40.453 1.00 87.50 105 GLN A CA 1
ATOM 805 C C . GLN A 1 105 ? -17.147 5.009 41.236 1.00 87.50 105 GLN A C 1
ATOM 807 O O . GLN A 1 105 ? -18.043 5.427 41.972 1.00 87.50 105 GLN A O 1
ATOM 812 N N . VAL A 1 106 ? -16.934 3.703 41.061 1.00 82.19 106 VAL A N 1
ATOM 813 C CA . VAL A 1 106 ? -17.693 2.666 41.774 1.00 82.19 106 VAL A CA 1
ATOM 814 C C . VAL A 1 106 ? -17.179 2.519 43.206 1.00 82.19 106 VAL A C 1
ATOM 816 O O . VAL A 1 106 ? -15.984 2.349 43.428 1.00 82.19 106 VAL A O 1
ATOM 819 N N . ASP A 1 107 ? -18.107 2.530 44.166 1.00 80.75 107 ASP A N 1
ATOM 820 C CA . ASP A 1 107 ? -17.834 2.319 45.592 1.00 80.75 107 ASP A CA 1
ATOM 821 C C . ASP A 1 107 ? -17.054 1.010 45.828 1.00 80.75 107 ASP A C 1
ATOM 823 O O . ASP A 1 107 ? -17.401 -0.042 45.287 1.00 80.75 107 ASP A O 1
ATOM 827 N N . GLU A 1 108 ? -16.008 1.060 46.657 1.00 78.44 108 GLU A N 1
ATOM 828 C CA . GLU A 1 108 ? -15.172 -0.099 46.996 1.00 78.44 108 GLU A CA 1
ATOM 829 C C . GLU A 1 108 ? -15.941 -1.249 47.655 1.00 78.44 108 GLU A C 1
ATOM 831 O O . GLU A 1 108 ? -15.555 -2.414 47.537 1.00 78.44 108 GLU A O 1
ATOM 836 N N . SER A 1 109 ? -17.064 -0.951 48.308 1.00 83.12 109 SER A N 1
ATOM 837 C CA . SER A 1 109 ? -17.947 -1.969 48.880 1.00 83.12 109 SER A CA 1
ATOM 838 C C . SER A 1 109 ? -18.710 -2.775 47.816 1.00 83.12 109 SER A C 1
ATOM 840 O O . SER A 1 109 ? -19.076 -3.930 48.063 1.00 83.12 109 SER A O 1
ATOM 842 N N . GLU A 1 110 ? -18.871 -2.242 46.600 1.00 83.06 110 GLU A N 1
ATOM 843 C CA . GLU A 1 110 ? -19.566 -2.875 45.470 1.00 83.06 110 GLU A CA 1
ATOM 844 C C . GLU A 1 110 ? -18.648 -3.832 44.683 1.00 83.06 110 GLU A C 1
ATOM 846 O O . GLU A 1 110 ? -18.518 -3.784 43.454 1.00 83.06 110 GLU A O 1
ATOM 851 N N . THR A 1 111 ? -18.022 -4.766 45.402 1.00 85.44 111 THR A N 1
ATOM 852 C CA . THR A 1 111 ? -17.033 -5.737 44.885 1.00 85.44 111 THR A CA 1
ATOM 853 C C . THR A 1 111 ? -17.475 -6.474 43.615 1.00 85.44 111 THR A C 1
ATOM 855 O O . THR A 1 111 ? -16.677 -6.710 42.707 1.00 85.44 111 THR A O 1
ATOM 858 N N . ARG A 1 112 ? -18.766 -6.811 43.496 1.00 84.75 112 ARG A N 1
ATOM 859 C CA . ARG A 1 112 ? -19.317 -7.487 42.311 1.00 84.75 112 ARG A CA 1
ATOM 860 C C . ARG A 1 112 ? -19.296 -6.598 41.064 1.00 84.75 112 ARG A C 1
ATOM 862 O O . ARG A 1 112 ? -19.079 -7.111 39.964 1.00 84.75 112 ARG A O 1
ATOM 869 N N . ILE A 1 113 ? -19.555 -5.301 41.217 1.00 82.50 113 ILE A N 1
ATOM 870 C CA . ILE A 1 113 ? -19.545 -4.334 40.112 1.00 82.50 113 ILE A CA 1
ATOM 871 C C . ILE A 1 113 ? -18.100 -4.069 39.691 1.00 82.50 113 ILE A C 1
ATOM 873 O O . ILE A 1 113 ? -17.806 -4.115 38.497 1.00 82.50 113 ILE A O 1
ATOM 877 N N . GLN A 1 114 ? -17.191 -3.903 40.655 1.00 86.19 114 GLN A N 1
ATOM 878 C CA . GLN A 1 114 ? -15.760 -3.751 40.382 1.00 86.19 114 GLN A CA 1
ATOM 879 C C . GLN A 1 114 ? -15.198 -4.936 39.591 1.00 86.19 114 GLN A C 1
ATOM 881 O O . GLN A 1 114 ? -14.648 -4.737 38.509 1.00 86.19 114 GLN A O 1
ATOM 886 N N . GLN A 1 115 ? -15.435 -6.171 40.053 1.00 87.56 115 GLN A N 1
ATOM 887 C CA . GLN A 1 115 ? -15.024 -7.389 39.343 1.00 87.56 115 GLN A CA 1
ATOM 888 C C . GLN A 1 115 ? -15.538 -7.394 37.895 1.00 87.56 115 GLN A C 1
ATOM 890 O O . GLN A 1 115 ? -14.819 -7.750 36.961 1.00 87.56 115 GLN A O 1
ATOM 895 N N . LYS A 1 116 ? -16.788 -6.965 37.686 1.00 85.38 116 LYS A N 1
ATOM 896 C CA . LYS A 1 116 ? -17.395 -6.928 36.356 1.00 85.38 116 LYS A CA 1
ATOM 897 C C . LYS A 1 116 ? -16.752 -5.878 35.452 1.00 85.38 116 LYS A C 1
ATOM 899 O O . LYS A 1 116 ? -16.554 -6.163 34.271 1.00 85.38 116 LYS A O 1
ATOM 904 N N . LEU A 1 117 ? -16.453 -4.690 35.975 1.00 88.19 117 LEU A N 1
ATOM 905 C CA . LEU A 1 117 ? -15.743 -3.649 35.233 1.00 88.19 117 LEU A CA 1
ATOM 906 C C . LEU A 1 117 ? -14.346 -4.131 34.846 1.00 88.19 117 LEU A C 1
ATOM 908 O O . LEU A 1 117 ? -13.999 -4.040 33.673 1.00 88.19 117 LEU A O 1
ATOM 912 N N . THR A 1 118 ? -13.606 -4.756 35.765 1.00 90.19 118 THR A N 1
ATOM 913 C CA . THR A 1 118 ? -12.309 -5.382 35.463 1.00 90.19 118 THR A CA 1
ATOM 914 C C . THR A 1 118 ? -12.433 -6.424 34.347 1.00 90.19 118 THR A C 1
ATOM 916 O O . THR A 1 118 ? -11.716 -6.345 33.351 1.00 90.19 118 THR A O 1
ATOM 919 N N . ASP A 1 119 ? -13.401 -7.340 34.442 1.00 89.94 119 ASP A N 1
ATOM 920 C CA . ASP A 1 119 ? -13.645 -8.373 33.427 1.00 89.94 119 ASP A CA 1
ATOM 921 C C . ASP A 1 119 ? -14.047 -7.801 32.056 1.00 89.94 119 ASP A C 1
ATOM 923 O O . ASP A 1 119 ? -13.826 -8.437 31.016 1.00 89.94 119 ASP A O 1
ATOM 927 N N . LEU A 1 120 ? -14.741 -6.661 32.026 1.00 89.94 120 LEU A N 1
ATOM 928 C CA . LEU A 1 120 ? -15.105 -5.968 30.790 1.00 89.94 120 LEU A CA 1
ATOM 929 C C . LEU A 1 120 ? -13.904 -5.248 30.194 1.00 89.94 120 LEU A C 1
ATOM 931 O O . LEU A 1 120 ? -13.670 -5.401 28.998 1.00 89.94 120 LEU A O 1
ATOM 935 N N . THR A 1 121 ? -13.139 -4.530 31.014 1.00 92.81 121 THR A N 1
ATOM 936 C CA . THR A 1 121 ? -11.915 -3.842 30.602 1.00 92.81 121 THR A CA 1
ATOM 937 C C . THR A 1 121 ? -10.930 -4.835 30.014 1.00 92.81 121 THR A C 1
ATOM 939 O O . THR A 1 121 ? -10.572 -4.694 28.851 1.00 92.81 121 THR A O 1
ATOM 942 N N . SER A 1 122 ? -10.583 -5.912 30.729 1.00 93.50 122 SER A N 1
ATOM 943 C CA . SER A 1 122 ? -9.665 -6.933 30.207 1.00 93.50 122 SER A CA 1
ATOM 944 C C . SER A 1 122 ? -10.156 -7.536 28.890 1.00 93.50 122 SER A C 1
ATOM 946 O O . SER A 1 122 ? -9.368 -7.742 27.967 1.00 93.50 122 SER A O 1
ATOM 948 N N . HIS A 1 123 ? -11.465 -7.777 28.765 1.00 92.56 123 HIS A N 1
ATOM 949 C CA . HIS A 1 123 ? -12.036 -8.288 27.524 1.00 92.56 123 HIS A CA 1
ATOM 950 C C . HIS A 1 123 ? -11.920 -7.275 26.376 1.00 92.56 123 HIS A C 1
ATOM 952 O O . HIS A 1 123 ? -11.438 -7.633 25.304 1.00 92.56 123 HIS A O 1
ATOM 958 N N . LYS A 1 124 ? -12.298 -6.013 26.595 1.00 93.75 124 LYS A N 1
ATOM 959 C CA . LYS A 1 124 ? -12.235 -4.958 25.575 1.00 93.75 124 LYS A CA 1
ATOM 960 C C . LYS A 1 124 ? -10.802 -4.617 25.175 1.00 93.75 124 LYS A C 1
ATOM 962 O O . LYS A 1 124 ? -10.517 -4.512 23.985 1.00 93.75 124 LYS A O 1
ATOM 967 N N . THR A 1 125 ? -9.880 -4.561 26.132 1.00 94.06 125 THR A N 1
ATOM 968 C CA . THR A 1 125 ? -8.450 -4.363 25.868 1.00 94.06 125 THR A CA 1
ATOM 969 C C . THR A 1 125 ? -7.900 -5.494 25.004 1.00 94.06 125 THR A C 1
ATOM 971 O O . THR A 1 125 ? -7.186 -5.224 24.045 1.00 94.06 125 THR A O 1
ATOM 974 N N . SER A 1 126 ? -8.295 -6.750 25.253 1.00 93.12 126 SER A N 1
ATOM 975 C CA . SER A 1 126 ? -7.849 -7.887 24.428 1.00 93.12 126 SER A CA 1
ATOM 976 C C . SER A 1 126 ? -8.320 -7.823 22.967 1.00 93.12 126 SER A C 1
ATOM 978 O O . SER A 1 126 ? -7.745 -8.479 22.104 1.00 93.12 126 SER A O 1
ATOM 980 N N . GLN A 1 127 ? -9.355 -7.029 22.678 1.00 94.38 127 GLN A N 1
ATOM 981 C CA . GLN A 1 127 ? -9.956 -6.910 21.350 1.00 94.38 127 GLN A CA 1
ATOM 982 C C . GLN A 1 127 ? -9.442 -5.728 20.544 1.00 94.38 127 GLN A C 1
ATOM 984 O O . GLN A 1 127 ? -9.693 -5.689 19.340 1.00 94.38 127 GLN A O 1
ATOM 989 N N . ILE A 1 128 ? -8.735 -4.777 21.160 1.00 93.81 128 ILE A N 1
ATOM 990 C CA . ILE A 1 128 ? -8.386 -3.528 20.477 1.00 93.81 128 ILE A CA 1
ATOM 991 C C . ILE A 1 128 ? -7.545 -3.779 19.222 1.00 93.81 128 ILE A C 1
ATOM 993 O O . ILE A 1 128 ? -7.807 -3.181 18.185 1.00 93.81 128 ILE A O 1
ATOM 997 N N . SER A 1 129 ? -6.639 -4.760 19.259 1.00 95.19 129 SER A N 1
ATOM 998 C CA . SER A 1 129 ? -5.871 -5.205 18.091 1.00 95.19 129 SER A CA 1
ATOM 999 C C . SER A 1 129 ? -6.755 -5.824 16.999 1.00 95.19 129 SER A C 1
ATOM 1001 O O . SER A 1 129 ? -6.547 -5.587 15.816 1.00 95.19 129 SER A O 1
ATOM 1003 N N . MET A 1 130 ? -7.821 -6.551 17.352 1.00 97.25 130 MET A N 1
ATOM 1004 C CA . MET A 1 130 ? -8.781 -7.048 16.354 1.00 97.25 130 MET A CA 1
ATOM 1005 C C . MET A 1 130 ? -9.558 -5.896 15.700 1.00 97.25 130 MET A C 1
ATOM 1007 O O . MET A 1 130 ? -9.810 -5.912 14.495 1.00 97.25 130 MET A O 1
ATOM 1011 N N . VAL A 1 131 ? -9.931 -4.881 16.486 1.00 96.62 131 VAL A N 1
ATOM 1012 C CA . VAL A 1 131 ? -10.625 -3.683 15.990 1.00 96.62 131 VAL A CA 1
ATOM 1013 C C . VAL A 1 131 ? -9.693 -2.842 15.112 1.00 96.62 131 VAL A C 1
ATOM 1015 O O . VAL A 1 131 ? -10.111 -2.358 14.062 1.00 96.62 131 VAL A O 1
ATOM 1018 N N . ARG A 1 132 ? -8.417 -2.722 15.486 1.00 97.25 132 ARG A N 1
ATOM 1019 C CA . ARG A 1 132 ? -7.387 -2.062 14.679 1.00 97.25 132 ARG A CA 1
ATOM 1020 C C . ARG A 1 132 ? -7.115 -2.820 13.381 1.00 97.25 132 ARG A C 1
ATOM 1022 O O . ARG A 1 132 ? -7.082 -2.210 12.321 1.00 97.25 132 ARG A O 1
ATOM 1029 N N . ALA A 1 133 ? -7.030 -4.148 13.417 1.00 97.94 133 ALA A N 1
ATOM 1030 C CA . ALA A 1 133 ? -6.941 -4.959 12.204 1.00 97.94 133 ALA A CA 1
ATOM 1031 C C . ALA A 1 133 ? -8.147 -4.729 11.276 1.00 97.94 133 ALA A C 1
ATOM 1033 O O . ALA A 1 133 ? -7.965 -4.552 10.073 1.00 97.94 133 ALA A O 1
ATOM 1034 N N . LYS A 1 134 ? -9.369 -4.641 11.830 1.00 97.62 134 LYS A N 1
ATOM 1035 C CA . LYS A 1 134 ? -10.571 -4.236 11.081 1.00 97.62 134 LYS A CA 1
ATOM 1036 C C . LYS A 1 134 ? -10.429 -2.847 10.462 1.00 97.62 134 LYS A C 1
ATOM 1038 O O . LYS A 1 134 ? -10.742 -2.696 9.286 1.00 97.62 134 LYS A O 1
ATOM 1043 N N . LEU A 1 135 ? -9.946 -1.855 11.208 1.00 97.88 135 LEU A N 1
ATOM 1044 C CA . LEU A 1 135 ? -9.648 -0.522 10.677 1.00 97.88 135 LEU A CA 1
ATOM 1045 C C . LEU A 1 135 ? -8.690 -0.604 9.480 1.00 97.88 135 LEU A C 1
ATOM 1047 O O . LEU A 1 135 ? -9.005 -0.072 8.416 1.00 97.88 135 LEU A O 1
ATOM 1051 N N . LEU A 1 136 ? -7.567 -1.305 9.629 1.00 98.00 136 LEU A N 1
ATOM 1052 C CA . LEU A 1 136 ? -6.521 -1.382 8.610 1.00 98.00 136 LEU A CA 1
ATOM 1053 C C . LEU A 1 136 ? -6.962 -2.137 7.351 1.00 98.00 136 LEU A C 1
ATOM 1055 O O . LEU A 1 136 ? -6.595 -1.736 6.253 1.00 98.00 136 LEU A O 1
ATOM 1059 N N . GLN A 1 137 ? -7.759 -3.203 7.468 1.00 97.62 137 GLN A N 1
ATOM 1060 C CA . GLN A 1 137 ? -8.148 -3.989 6.291 1.00 97.62 137 GLN A CA 1
ATOM 1061 C C . GLN A 1 137 ? -9.508 -3.615 5.695 1.00 97.62 137 GLN A C 1
ATOM 1063 O O . GLN A 1 137 ? -9.711 -3.769 4.487 1.00 97.62 137 GLN A O 1
ATOM 1068 N N . ASP A 1 138 ? -10.455 -3.139 6.511 1.00 96.94 138 ASP A N 1
ATOM 1069 C CA . ASP A 1 138 ? -11.833 -2.906 6.072 1.00 96.94 138 ASP A CA 1
ATOM 107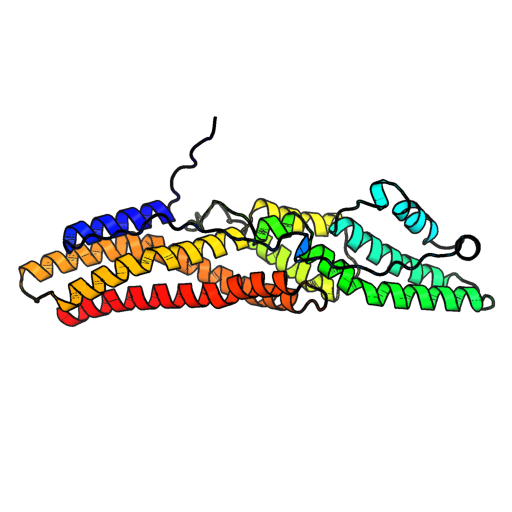0 C C . ASP A 1 138 ? -12.146 -1.455 5.695 1.00 96.94 138 ASP A C 1
ATOM 1072 O O . ASP A 1 138 ? -13.134 -1.229 4.990 1.00 96.94 138 ASP A O 1
ATOM 1076 N N . SER A 1 139 ? -11.308 -0.487 6.075 1.00 97.44 139 SER A N 1
ATOM 1077 C CA . SER A 1 139 ? -11.508 0.915 5.685 1.00 97.44 139 SER A CA 1
ATOM 1078 C C . SER A 1 139 ? -11.452 1.093 4.173 1.00 97.44 139 SER A C 1
ATOM 1080 O O . SER A 1 139 ? -10.506 0.661 3.517 1.00 97.44 139 SER A O 1
ATOM 1082 N N . GLU A 1 140 ? -12.451 1.771 3.610 1.00 96.31 140 GLU A N 1
ATOM 1083 C CA . GLU A 1 140 ? -12.509 2.077 2.179 1.00 96.31 140 GLU A CA 1
ATOM 1084 C C . GLU A 1 140 ? -11.274 2.839 1.699 1.00 96.31 140 GLU A C 1
ATOM 1086 O O . GLU A 1 140 ? -10.645 2.410 0.733 1.00 96.31 140 GLU A O 1
ATOM 1091 N N . ALA A 1 141 ? -10.859 3.860 2.447 1.00 97.25 141 ALA A N 1
ATOM 1092 C CA . ALA A 1 141 ? -9.635 4.604 2.198 1.00 97.25 141 ALA A CA 1
ATOM 1093 C C . ALA A 1 141 ? -8.394 3.714 2.043 1.00 97.25 141 ALA A C 1
ATOM 1095 O O . ALA A 1 141 ? -7.637 3.875 1.088 1.00 97.25 141 ALA A O 1
ATOM 1096 N N . ILE A 1 142 ? -8.202 2.732 2.931 1.00 97.88 142 ILE A N 1
ATOM 1097 C CA . ILE A 1 142 ? -7.049 1.824 2.859 1.00 97.88 142 ILE A CA 1
ATOM 1098 C C . ILE A 1 142 ? -7.167 0.884 1.658 1.00 97.88 142 ILE A C 1
ATOM 1100 O O . ILE A 1 142 ? -6.195 0.694 0.921 1.00 97.88 142 ILE A O 1
ATOM 1104 N N . ARG A 1 143 ? -8.357 0.320 1.418 1.00 97.50 143 ARG A N 1
ATOM 1105 C CA . ARG A 1 143 ? -8.607 -0.564 0.266 1.00 97.50 143 ARG A CA 1
ATOM 1106 C C . ARG A 1 143 ? -8.352 0.150 -1.050 1.00 97.50 143 ARG A C 1
ATOM 1108 O O . ARG A 1 143 ? -7.697 -0.403 -1.921 1.00 97.50 143 ARG A O 1
ATOM 1115 N N . LEU A 1 144 ? -8.844 1.375 -1.203 1.00 95.31 144 LEU A N 1
ATOM 1116 C CA . LEU A 1 144 ? -8.629 2.167 -2.410 1.00 95.31 144 LEU A CA 1
ATOM 1117 C C . LEU A 1 144 ? -7.174 2.630 -2.505 1.00 95.31 144 LEU A C 1
ATOM 1119 O O . LEU A 1 144 ? -6.557 2.483 -3.559 1.00 95.31 144 LEU A O 1
ATOM 1123 N N . GLY A 1 145 ? -6.604 3.108 -1.398 1.00 95.75 145 GLY A N 1
ATOM 1124 C CA . GLY A 1 145 ? -5.241 3.625 -1.334 1.00 95.75 145 GLY A CA 1
ATOM 1125 C C . GLY A 1 145 ? -4.159 2.583 -1.620 1.00 95.75 145 GLY A C 1
ATOM 1126 O O . GLY A 1 145 ? -3.104 2.932 -2.146 1.00 95.75 145 GLY A O 1
ATOM 1127 N N . THR A 1 146 ? -4.436 1.308 -1.332 1.00 96.62 146 THR A N 1
ATOM 1128 C CA . THR A 1 146 ? -3.507 0.183 -1.548 1.00 96.62 146 THR A CA 1
ATOM 1129 C C . THR A 1 146 ? -3.966 -0.791 -2.636 1.00 96.62 146 THR A C 1
ATOM 1131 O O . THR A 1 146 ? -3.199 -1.649 -3.055 1.00 96.62 146 THR A O 1
ATOM 1134 N N . GLY A 1 147 ? -5.200 -0.685 -3.122 1.00 94.56 147 GLY A N 1
ATOM 1135 C CA . GLY A 1 147 ? -5.815 -1.667 -4.016 1.00 94.56 147 GLY A CA 1
ATOM 1136 C C . GLY A 1 147 ? -6.296 -1.118 -5.347 1.00 94.56 147 GLY A C 1
ATOM 1137 O O . GLY A 1 147 ? -6.665 -1.895 -6.215 1.00 94.56 147 GLY A O 1
ATOM 1138 N N . PHE A 1 148 ? -6.338 0.198 -5.561 1.00 89.69 148 PHE A N 1
ATOM 1139 C CA . PHE A 1 148 ? -6.866 0.700 -6.825 1.00 89.69 148 PHE A CA 1
ATOM 1140 C C . PHE A 1 148 ? -6.274 2.038 -7.251 1.00 89.69 148 PHE A C 1
ATOM 1142 O O . PHE A 1 148 ? -6.519 3.086 -6.658 1.00 89.69 148 PHE A O 1
ATOM 1149 N N . SER A 1 149 ? -5.599 2.020 -8.396 1.00 88.31 149 SER A N 1
ATOM 1150 C CA . SER A 1 149 ? -5.294 3.223 -9.159 1.00 88.31 149 SER A CA 1
ATOM 1151 C C . SER A 1 149 ? -5.271 2.914 -10.651 1.00 88.31 149 SER A C 1
ATOM 1153 O O . SER A 1 149 ? -4.953 1.799 -11.065 1.00 88.31 149 SER A O 1
ATOM 1155 N N . ARG A 1 150 ? -5.611 3.915 -11.465 1.00 87.94 150 ARG A N 1
ATOM 1156 C CA . ARG A 1 150 ? -5.364 3.910 -12.917 1.00 87.94 150 ARG A CA 1
ATOM 1157 C C . ARG A 1 150 ? -4.158 4.766 -13.299 1.00 87.94 150 ARG A C 1
ATOM 1159 O O . ARG A 1 150 ? -3.724 4.707 -14.440 1.00 87.94 150 ARG A O 1
ATOM 1166 N N . ALA A 1 151 ? -3.651 5.559 -12.359 1.00 90.94 151 ALA A N 1
ATOM 1167 C CA . ALA A 1 151 ? -2.542 6.466 -12.580 1.00 90.94 151 ALA A CA 1
ATOM 1168 C C . ALA A 1 151 ? -1.200 5.771 -12.331 1.00 90.94 151 ALA A C 1
ATOM 1170 O O . ALA A 1 151 ? -1.103 4.824 -11.548 1.00 90.94 151 ALA A O 1
ATOM 1171 N N . PHE A 1 152 ? -0.174 6.303 -12.981 1.00 93.25 152 PHE A N 1
ATOM 1172 C CA . PHE A 1 152 ? 1.226 5.996 -12.734 1.00 93.25 152 PHE A CA 1
ATOM 1173 C C . PHE A 1 152 ? 1.895 7.192 -12.064 1.00 93.25 152 PHE A C 1
ATOM 1175 O O . PHE A 1 152 ? 1.386 8.313 -12.152 1.00 93.25 152 PHE A O 1
ATOM 1182 N N . LEU A 1 153 ? 3.029 6.956 -11.406 1.00 92.44 153 LEU A N 1
ATOM 1183 C CA . LEU A 1 153 ? 3.883 8.047 -10.965 1.00 92.44 153 LEU A CA 1
ATOM 1184 C C . LEU A 1 153 ? 4.314 8.853 -12.191 1.00 92.44 153 LEU A C 1
ATOM 1186 O O . LEU A 1 153 ? 4.734 8.293 -13.205 1.00 92.44 153 LEU A O 1
ATOM 1190 N N . ALA A 1 154 ? 4.222 10.168 -12.068 1.00 85.81 154 ALA A N 1
ATOM 1191 C CA . ALA A 1 154 ? 4.827 11.109 -12.997 1.00 85.81 154 ALA A CA 1
ATOM 1192 C C . ALA A 1 154 ? 6.052 11.756 -12.332 1.00 85.81 154 ALA A C 1
ATOM 1194 O O . ALA A 1 154 ? 6.119 11.773 -11.098 1.00 85.81 154 ALA A O 1
ATOM 1195 N N . PRO A 1 155 ? 7.005 12.307 -13.098 1.00 76.06 155 PRO A N 1
ATOM 1196 C CA . PRO A 1 155 ? 8.083 13.104 -12.530 1.00 76.06 155 PRO A CA 1
ATOM 1197 C C . PRO A 1 155 ? 7.515 14.235 -11.661 1.00 76.06 155 PRO A C 1
ATOM 1199 O O . PRO A 1 155 ? 6.504 14.849 -12.008 1.00 76.06 155 PRO A O 1
ATOM 1202 N N . ASN A 1 156 ? 8.153 14.519 -10.525 1.00 67.38 156 ASN A N 1
ATOM 1203 C CA . ASN A 1 156 ? 7.757 15.643 -9.679 1.00 67.38 156 ASN A CA 1
ATOM 1204 C C . ASN A 1 156 ? 7.842 16.976 -10.444 1.00 67.38 156 ASN A C 1
ATOM 1206 O O . ASN A 1 156 ? 8.925 17.515 -10.667 1.00 67.38 156 ASN A O 1
ATOM 1210 N N . ASP A 1 157 ? 6.685 17.552 -10.768 1.00 55.94 157 ASP A N 1
ATOM 1211 C CA . ASP A 1 157 ? 6.542 18.992 -10.949 1.00 55.94 157 ASP A CA 1
ATOM 1212 C C . ASP A 1 157 ? 6.656 19.642 -9.561 1.00 55.94 157 ASP A C 1
ATOM 1214 O O . ASP A 1 157 ? 5.915 19.299 -8.638 1.00 55.94 157 ASP A O 1
ATOM 1218 N N . SER A 1 158 ? 7.557 20.617 -9.432 1.00 48.75 158 SER A N 1
ATOM 1219 C CA . SER A 1 158 ? 7.710 21.540 -8.295 1.00 48.75 158 SER A CA 1
ATOM 1220 C C . SER A 1 158 ? 6.414 22.102 -7.668 1.00 48.75 158 SER A C 1
ATOM 1222 O O . SER A 1 158 ? 6.475 22.677 -6.582 1.00 48.75 158 SER A O 1
ATOM 1224 N N . LYS A 1 159 ? 5.252 21.974 -8.322 1.00 45.91 159 LYS A N 1
ATOM 1225 C CA . LYS A 1 159 ? 3.957 22.543 -7.922 1.00 45.91 159 LYS A CA 1
ATOM 1226 C C . LYS A 1 159 ? 2.959 21.552 -7.317 1.00 45.91 159 LYS A C 1
ATOM 1228 O O . LYS A 1 159 ? 1.970 22.008 -6.747 1.00 45.91 159 LYS A O 1
ATOM 1233 N N . THR A 1 160 ? 3.186 20.239 -7.384 1.00 54.19 160 THR A N 1
ATOM 1234 C CA . THR A 1 160 ? 2.225 19.248 -6.858 1.00 54.19 160 THR A CA 1
ATOM 1235 C C . THR A 1 160 ? 2.929 18.068 -6.200 1.00 54.19 160 THR A C 1
ATOM 1237 O O . THR A 1 160 ? 3.393 17.154 -6.874 1.00 54.19 160 THR A O 1
ATOM 1240 N N . SER A 1 161 ? 2.942 18.058 -4.862 1.00 62.94 161 SER A N 1
ATOM 1241 C CA . SER A 1 161 ? 3.104 16.828 -4.078 1.00 62.94 161 SER A CA 1
ATOM 1242 C C . SER A 1 161 ? 2.077 15.813 -4.593 1.00 62.94 161 SER A C 1
ATOM 1244 O O . SER A 1 161 ? 0.877 16.070 -4.506 1.00 62.94 161 SER A O 1
ATOM 1246 N N . GLN A 1 162 ? 2.506 14.661 -5.121 1.00 79.94 162 GLN A N 1
ATOM 1247 C CA . GLN A 1 162 ? 1.613 13.539 -5.471 1.00 79.94 162 GLN A CA 1
ATOM 1248 C C . GLN A 1 162 ? 1.025 12.851 -4.217 1.00 79.94 162 GLN A C 1
ATOM 1250 O O . GLN A 1 162 ? 0.737 11.658 -4.224 1.00 79.94 162 GLN A O 1
ATOM 1255 N N . GLY A 1 163 ? 0.882 13.596 -3.118 1.00 91.56 163 GLY A N 1
ATOM 1256 C CA . GLY A 1 163 ? 0.462 13.100 -1.819 1.00 91.56 163 GLY A CA 1
ATOM 1257 C C . GLY A 1 163 ? 1.569 12.442 -1.013 1.00 91.56 163 GLY A C 1
ATOM 1258 O O . GLY A 1 163 ? 1.250 11.609 -0.171 1.00 91.56 163 GLY A O 1
ATOM 1259 N N . PHE A 1 164 ? 2.850 12.727 -1.283 1.00 94.19 164 PHE A N 1
ATOM 1260 C CA . PHE A 1 164 ? 3.953 12.063 -0.577 1.00 94.19 164 PHE A CA 1
ATOM 1261 C C . PHE A 1 164 ? 3.902 12.342 0.923 1.00 94.19 164 PHE A C 1
ATOM 1263 O O . PHE A 1 164 ? 3.832 11.403 1.711 1.00 94.19 164 PHE A O 1
ATOM 1270 N N . THR A 1 165 ? 3.891 13.620 1.308 1.00 94.94 165 THR A N 1
ATOM 1271 C CA . THR A 1 165 ? 3.864 14.030 2.716 1.00 94.94 165 THR A CA 1
ATOM 1272 C C . THR A 1 165 ? 2.597 13.536 3.401 1.00 94.94 165 THR A C 1
ATOM 1274 O O . THR A 1 165 ? 2.655 13.004 4.501 1.00 94.94 165 THR A O 1
ATOM 1277 N N . GLU A 1 166 ? 1.450 13.660 2.738 1.00 96.69 166 GLU A N 1
ATOM 1278 C CA . GLU A 1 166 ? 0.166 13.244 3.293 1.00 96.69 166 GLU A CA 1
ATOM 1279 C C . GLU A 1 166 ? 0.076 11.724 3.474 1.00 96.69 166 GLU A C 1
ATOM 1281 O O . GLU A 1 166 ? -0.435 11.255 4.488 1.00 96.69 166 GLU A O 1
ATOM 1286 N N . THR A 1 167 ? 0.623 10.950 2.532 1.00 97.50 167 THR A N 1
ATOM 1287 C CA . THR A 1 167 ? 0.718 9.488 2.651 1.00 97.50 167 THR A CA 1
ATOM 1288 C C . THR A 1 167 ? 1.695 9.091 3.752 1.00 97.50 167 THR A C 1
ATOM 1290 O O . THR A 1 167 ? 1.383 8.187 4.522 1.00 97.50 167 THR A O 1
ATOM 1293 N N . LEU A 1 168 ? 2.845 9.768 3.860 1.00 97.81 168 LEU A N 1
ATOM 1294 C CA . LEU A 1 168 ? 3.832 9.510 4.911 1.00 97.81 168 LEU A CA 1
ATOM 1295 C C . LEU A 1 168 ? 3.215 9.709 6.297 1.00 97.81 168 LEU A C 1
ATOM 1297 O O . LEU A 1 168 ? 3.206 8.779 7.096 1.00 97.81 168 LEU A O 1
ATOM 1301 N N . LEU A 1 169 ? 2.619 10.881 6.533 1.00 97.88 169 LEU A N 1
ATOM 1302 C CA . LEU A 1 169 ? 1.981 11.219 7.806 1.00 97.88 169 LEU A CA 1
ATOM 1303 C C . LEU A 1 169 ? 0.824 10.270 8.133 1.00 97.88 169 LEU A C 1
ATOM 1305 O O . LEU A 1 169 ? 0.650 9.887 9.284 1.00 97.88 169 LEU A O 1
ATOM 1309 N N . ALA A 1 170 ? 0.035 9.864 7.135 1.00 98.31 170 ALA A N 1
ATOM 1310 C CA . ALA A 1 170 ? -1.030 8.890 7.348 1.00 98.31 170 ALA A CA 1
ATOM 1311 C C . ALA A 1 170 ? -0.493 7.503 7.731 1.00 98.31 170 ALA A C 1
ATOM 1313 O O . ALA A 1 170 ? -1.071 6.854 8.598 1.00 98.31 170 ALA A O 1
ATOM 1314 N N . LEU A 1 171 ? 0.607 7.045 7.128 1.00 98.38 171 LEU A N 1
ATOM 1315 C CA . LEU A 1 171 ? 1.237 5.779 7.506 1.00 98.38 171 LEU A CA 1
ATOM 1316 C C . LEU A 1 171 ? 1.858 5.846 8.907 1.00 98.38 171 LEU A C 1
ATOM 1318 O O . LEU A 1 171 ? 1.649 4.925 9.690 1.00 98.38 171 LEU A O 1
ATOM 1322 N N . GLU A 1 172 ? 2.545 6.940 9.247 1.00 97.88 172 GLU A N 1
ATOM 1323 C CA . GLU A 1 172 ? 3.091 7.1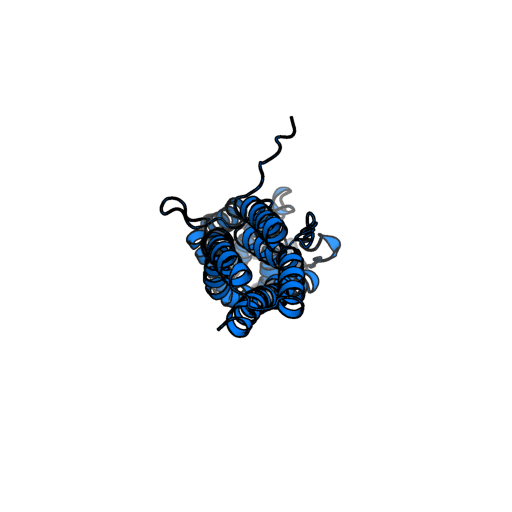75 10.593 1.00 97.88 172 GLU A CA 1
ATOM 1324 C C . GLU A 1 172 ? 1.985 7.180 11.654 1.00 97.88 172 GLU A C 1
ATOM 1326 O O . GLU A 1 172 ? 2.106 6.523 12.689 1.00 97.88 172 GLU A O 1
ATOM 1331 N N . PHE A 1 173 ? 0.873 7.864 11.369 1.00 98.00 173 PHE A N 1
ATOM 1332 C CA . PHE A 1 173 ? -0.290 7.896 12.248 1.00 98.00 173 PHE A CA 1
ATOM 1333 C C . PHE A 1 173 ? -0.915 6.508 12.424 1.00 98.00 173 PHE A C 1
ATOM 1335 O O . PHE A 1 173 ? -1.178 6.082 13.542 1.00 98.00 173 PHE A O 1
ATOM 1342 N N . LEU A 1 174 ? -1.130 5.759 11.337 1.00 97.69 174 LEU A N 1
ATOM 1343 C CA . LEU A 1 174 ? -1.709 4.414 11.421 1.00 97.69 174 LEU A CA 1
ATOM 1344 C C . LEU A 1 174 ? -0.802 3.433 12.177 1.00 97.69 174 LEU A C 1
ATOM 1346 O O . LEU A 1 174 ? -1.312 2.589 12.915 1.00 97.69 174 LEU A O 1
ATOM 1350 N N . SER A 1 175 ? 0.517 3.559 12.021 1.00 95.50 175 SER A N 1
ATOM 1351 C CA . SER A 1 175 ? 1.514 2.812 12.793 1.00 95.50 175 SER A CA 1
ATOM 1352 C C . SER A 1 175 ? 1.436 3.126 14.290 1.00 95.50 175 SER A C 1
ATOM 1354 O O . SER A 1 175 ? 1.456 2.217 15.124 1.00 95.50 175 SER A O 1
ATOM 1356 N N . SER A 1 176 ? 1.269 4.403 14.656 1.00 94.88 176 SER A N 1
ATOM 1357 C CA . SER A 1 176 ? 1.242 4.826 16.062 1.00 94.88 176 SER A CA 1
ATOM 1358 C C . SER A 1 176 ? 0.021 4.311 16.835 1.00 94.88 176 SER A C 1
ATOM 1360 O O . SER A 1 176 ? 0.112 4.126 18.053 1.00 94.88 176 SER A O 1
ATOM 1362 N N . LEU A 1 177 ? -1.077 3.960 16.146 1.00 94.56 177 LEU A N 1
ATOM 1363 C CA . LEU A 1 177 ? -2.288 3.352 16.732 1.00 94.56 177 LEU A CA 1
ATOM 1364 C C . LEU A 1 177 ? -2.015 2.029 17.471 1.00 94.56 177 LEU A C 1
ATOM 1366 O O . LEU A 1 177 ? -2.880 1.514 18.187 1.00 94.56 177 LEU A O 1
ATOM 1370 N N . ALA A 1 178 ? -0.831 1.438 17.290 1.00 89.19 178 ALA A N 1
ATOM 1371 C CA . ALA A 1 178 ? -0.350 0.331 18.107 1.00 89.19 178 ALA A CA 1
ATOM 1372 C C . ALA A 1 178 ? -0.306 0.676 19.606 1.00 89.19 178 ALA A C 1
ATOM 1374 O O . ALA A 1 178 ? -0.658 -0.164 20.439 1.00 89.19 178 ALA A O 1
ATOM 1375 N N . ASN A 1 179 ? 0.106 1.908 19.911 1.00 88.25 179 ASN A N 1
ATOM 1376 C CA . ASN A 1 179 ? 0.502 2.367 21.239 1.00 88.25 179 ASN A CA 1
ATOM 1377 C C . ASN A 1 179 ? -0.304 3.582 21.720 1.00 88.25 179 ASN A C 1
ATOM 1379 O O . ASN A 1 179 ? -0.426 3.783 22.928 1.00 88.25 179 ASN A O 1
ATOM 1383 N N . ASP A 1 180 ? -0.846 4.385 20.802 1.00 85.56 180 ASP A N 1
ATOM 1384 C CA . ASP A 1 180 ? -1.654 5.549 21.145 1.00 85.56 180 ASP A CA 1
ATOM 1385 C C . ASP A 1 180 ? -3.130 5.174 21.338 1.00 85.56 180 ASP A C 1
ATOM 1387 O O . ASP A 1 180 ? -3.766 4.539 20.493 1.00 85.56 180 ASP A O 1
ATOM 1391 N N . THR A 1 181 ? -3.675 5.583 22.480 1.00 78.56 181 THR A N 1
ATOM 1392 C CA . THR A 1 181 ? -5.074 5.355 22.868 1.00 78.56 181 THR A CA 1
ATOM 1393 C C . THR A 1 181 ? -5.907 6.636 22.843 1.00 78.56 181 THR A C 1
ATOM 1395 O O . THR A 1 181 ? -7.127 6.568 22.995 1.00 78.56 181 THR A O 1
ATOM 1398 N N . SER A 1 182 ? -5.280 7.794 22.611 1.00 86.94 182 SER A N 1
ATOM 1399 C CA . SER A 1 182 ? -5.917 9.110 22.576 1.00 86.94 182 SER A CA 1
ATOM 1400 C C . SER A 1 182 ? -6.132 9.572 21.135 1.00 86.94 182 SER A C 1
ATOM 1402 O O . SER A 1 182 ? -5.522 10.530 20.671 1.00 86.94 182 SER A O 1
ATOM 1404 N N . VAL A 1 183 ? -7.033 8.890 20.431 1.00 93.31 183 VAL A N 1
ATOM 1405 C CA . VAL A 1 183 ? -7.262 9.101 18.996 1.00 93.31 183 VAL A CA 1
ATOM 1406 C C . VAL A 1 183 ? -8.586 9.824 18.760 1.00 93.31 183 VAL A C 1
ATOM 1408 O O . VAL A 1 183 ? -9.653 9.311 19.111 1.00 93.31 183 VAL A O 1
ATOM 1411 N N . SER A 1 184 ? -8.531 10.997 18.126 1.00 94.75 184 SER A N 1
ATOM 1412 C CA . SER A 1 184 ? -9.723 11.700 17.631 1.00 94.75 184 SER A CA 1
ATOM 1413 C C . SER A 1 184 ? -10.236 11.053 16.341 1.00 94.75 184 SER A C 1
ATOM 1415 O O . SER A 1 184 ? -9.466 10.587 15.499 1.00 94.75 184 SER A O 1
ATOM 1417 N N . TYR A 1 185 ? -11.560 11.051 16.166 1.00 95.38 185 TYR A N 1
ATOM 1418 C CA . TYR A 1 185 ? -12.180 10.617 14.915 1.00 95.38 185 TYR A CA 1
ATOM 1419 C C . TYR A 1 185 ? -11.817 11.543 13.753 1.00 95.38 185 TYR A C 1
ATOM 1421 O O . TYR A 1 185 ? -11.480 11.061 12.679 1.00 95.38 185 TYR A O 1
ATOM 1429 N N . GLU A 1 186 ? -11.841 12.855 13.969 1.00 97.00 186 GLU A N 1
ATOM 1430 C CA . GLU A 1 186 ? -11.530 13.861 12.954 1.00 97.00 186 GLU A CA 1
ATOM 1431 C C . GLU A 1 186 ? -10.086 13.733 12.448 1.00 97.00 186 GLU A C 1
ATOM 1433 O O . GLU A 1 186 ? -9.836 13.817 11.243 1.00 97.00 186 GLU A O 1
ATOM 1438 N N . GLU A 1 187 ? -9.140 13.490 13.356 1.00 96.25 187 GLU A N 1
ATOM 1439 C CA . GLU A 1 187 ? -7.734 13.269 13.009 1.00 96.25 187 GLU A CA 1
ATOM 1440 C C . GLU A 1 187 ? -7.551 11.975 12.204 1.00 96.25 187 GLU A C 1
ATOM 1442 O O . GLU A 1 187 ? -6.974 11.999 11.114 1.00 96.25 187 GLU A O 1
ATOM 1447 N N . LEU A 1 188 ? -8.120 10.861 12.683 1.00 98.00 188 LEU A N 1
ATOM 1448 C CA . LEU A 1 188 ? -8.072 9.580 11.975 1.00 98.00 188 LEU A CA 1
ATOM 1449 C C . LEU A 1 188 ? -8.671 9.686 10.565 1.00 98.00 188 LEU A C 1
ATOM 1451 O O . LEU A 1 188 ? -8.063 9.214 9.603 1.00 98.00 188 LEU A O 1
ATOM 1455 N N . GLU A 1 189 ? -9.835 10.317 10.418 1.00 97.94 189 GLU A N 1
ATOM 1456 C CA . GLU A 1 189 ? -10.470 10.478 9.107 1.00 97.94 189 GLU A CA 1
ATOM 1457 C C . GLU A 1 189 ? -9.652 11.378 8.183 1.00 97.94 189 GLU A C 1
ATOM 1459 O O . GLU A 1 189 ? -9.542 11.065 7.004 1.00 97.94 189 GLU A O 1
ATOM 1464 N N . THR A 1 190 ? -9.002 12.427 8.695 1.00 98.06 190 THR A N 1
ATOM 1465 C CA . THR A 1 190 ? -8.125 13.292 7.882 1.00 98.06 190 THR A CA 1
ATOM 1466 C C . THR A 1 190 ? -6.993 12.488 7.228 1.00 98.06 190 THR A C 1
ATOM 1468 O O . THR A 1 190 ? -6.678 12.666 6.041 1.00 98.06 190 THR A O 1
ATOM 1471 N N . HIS A 1 191 ? -6.390 11.561 7.977 1.00 98.31 191 HIS A N 1
ATOM 1472 C CA . HIS A 1 191 ? -5.362 10.664 7.449 1.00 98.31 191 HIS A CA 1
ATOM 1473 C C . HIS A 1 191 ? -5.933 9.644 6.454 1.00 98.31 191 HIS A C 1
ATOM 1475 O O . HIS A 1 191 ? -5.339 9.420 5.396 1.00 98.31 191 HIS A O 1
ATOM 1481 N N . LEU A 1 192 ? -7.100 9.060 6.738 1.00 98.50 192 LEU A N 1
ATOM 1482 C CA . LEU A 1 192 ? -7.762 8.122 5.825 1.00 98.50 192 LEU A CA 1
ATOM 1483 C C . LEU A 1 192 ? -8.180 8.798 4.508 1.00 98.50 192 LEU A C 1
ATOM 1485 O O . LEU A 1 192 ? -7.873 8.284 3.432 1.00 98.50 192 LEU A O 1
ATOM 1489 N N . GLU A 1 193 ? -8.790 9.980 4.561 1.00 97.50 193 GLU A N 1
ATOM 1490 C CA . GLU A 1 193 ? -9.163 10.767 3.380 1.00 97.50 193 GLU A CA 1
ATOM 1491 C C . GLU A 1 193 ? -7.946 11.093 2.509 1.00 97.50 193 GLU A C 1
ATOM 1493 O O . GLU A 1 193 ? -8.019 11.031 1.280 1.00 97.50 193 GLU A O 1
ATOM 1498 N N . SER A 1 194 ? -6.797 11.379 3.127 1.00 96.19 194 SER A N 1
ATOM 1499 C CA . SER A 1 194 ? -5.544 11.609 2.403 1.00 96.19 194 SER A CA 1
ATOM 1500 C C . SER A 1 194 ? -5.103 10.372 1.613 1.00 96.19 194 SER A C 1
ATOM 1502 O O . SER A 1 194 ? -4.776 10.479 0.425 1.00 96.19 194 SER A O 1
ATOM 1504 N N . LEU A 1 195 ? -5.154 9.185 2.226 1.00 97.06 195 LEU A N 1
ATOM 1505 C CA . LEU A 1 195 ? -4.829 7.925 1.547 1.00 97.06 195 LEU A CA 1
ATOM 1506 C C . LEU A 1 195 ? -5.797 7.625 0.399 1.00 97.06 195 LEU A C 1
ATOM 1508 O O . LEU A 1 195 ? -5.367 7.178 -0.668 1.00 97.06 195 LEU A O 1
ATOM 1512 N N . GLU A 1 196 ? -7.085 7.910 0.583 1.00 95.56 196 GLU A N 1
ATOM 1513 C CA . GLU A 1 196 ? -8.094 7.722 -0.458 1.00 95.56 196 GLU A CA 1
ATOM 1514 C C . GLU A 1 196 ? -7.932 8.701 -1.624 1.00 95.56 196 GLU A C 1
ATOM 1516 O O . GLU A 1 196 ? -8.110 8.318 -2.785 1.00 95.56 196 GLU A O 1
ATOM 1521 N N . LYS A 1 197 ? -7.604 9.960 -1.325 1.00 94.69 197 LYS A N 1
ATOM 1522 C CA . LYS A 1 197 ? -7.444 11.029 -2.312 1.00 94.69 197 LYS A CA 1
ATOM 1523 C C . LYS A 1 197 ? -6.239 10.780 -3.210 1.00 94.69 197 LYS A C 1
ATOM 1525 O O . LYS A 1 197 ? -6.359 10.875 -4.430 1.00 94.69 197 LYS A O 1
ATOM 1530 N N . TYR A 1 198 ? -5.084 10.492 -2.612 1.00 94.31 198 TYR A N 1
ATOM 1531 C CA . TYR A 1 198 ? -3.825 10.390 -3.352 1.00 94.31 198 TYR A CA 1
ATOM 1532 C C . TYR A 1 198 ? -3.558 8.985 -3.882 1.00 94.31 198 TYR A C 1
ATOM 1534 O O . TYR A 1 198 ? -3.009 8.838 -4.973 1.00 94.31 198 TYR A O 1
ATOM 1542 N N . ARG A 1 199 ? -3.952 7.946 -3.131 1.00 95.94 199 ARG A N 1
ATOM 1543 C CA . ARG A 1 199 ? -3.739 6.528 -3.477 1.00 95.94 199 ARG A CA 1
ATOM 1544 C C . ARG A 1 199 ? -2.299 6.216 -3.878 1.00 95.94 199 ARG A C 1
ATOM 1546 O O . ARG A 1 199 ? -2.054 5.390 -4.758 1.00 95.94 199 ARG A O 1
ATOM 1553 N N . LEU A 1 200 ? -1.343 6.905 -3.253 1.00 96.44 200 LEU A N 1
ATOM 1554 C CA . LEU A 1 200 ? 0.045 6.918 -3.697 1.00 96.44 200 LEU A CA 1
ATOM 1555 C C . LEU A 1 200 ? 0.674 5.520 -3.660 1.00 96.44 200 LEU A C 1
ATOM 1557 O O . LEU A 1 200 ? 1.378 5.158 -4.596 1.00 96.44 200 LEU A O 1
ATOM 1561 N N . LEU A 1 201 ? 0.355 4.697 -2.655 1.00 97.56 201 LEU A N 1
ATOM 1562 C CA . LEU A 1 201 ? 0.821 3.307 -2.597 1.00 97.56 201 LEU A CA 1
ATOM 1563 C C . LEU A 1 201 ? 0.339 2.493 -3.805 1.00 97.56 201 LEU A C 1
ATOM 1565 O O . LEU A 1 201 ? 1.149 1.862 -4.481 1.00 97.56 201 LEU A O 1
ATOM 1569 N N . ALA A 1 202 ? -0.950 2.565 -4.147 1.00 97.44 202 ALA A N 1
ATOM 1570 C CA . ALA A 1 202 ? -1.478 1.913 -5.344 1.00 97.44 202 ALA A CA 1
ATOM 1571 C C . ALA A 1 202 ? -0.859 2.473 -6.640 1.00 97.44 202 ALA A C 1
ATOM 1573 O O . ALA A 1 202 ? -0.553 1.709 -7.553 1.00 97.44 202 ALA A O 1
ATOM 1574 N N . VAL A 1 203 ? -0.630 3.787 -6.739 1.00 96.19 203 VAL A N 1
ATOM 1575 C CA . VAL A 1 203 ? 0.068 4.402 -7.887 1.00 96.19 203 VAL A CA 1
ATOM 1576 C C . VAL A 1 203 ? 1.496 3.857 -8.016 1.00 96.19 203 VAL A C 1
ATOM 1578 O O . VAL A 1 203 ? 1.917 3.470 -9.109 1.00 96.19 203 VAL A O 1
ATOM 1581 N N . MET A 1 204 ? 2.233 3.770 -6.908 1.00 97.12 204 MET A N 1
ATOM 1582 C CA . MET A 1 204 ? 3.595 3.235 -6.857 1.00 97.12 204 MET A CA 1
ATOM 1583 C C . MET A 1 204 ? 3.647 1.762 -7.262 1.00 97.12 204 MET A C 1
ATOM 1585 O O . MET A 1 204 ? 4.405 1.396 -8.160 1.00 97.12 204 MET A O 1
ATOM 1589 N N . TRP A 1 205 ? 2.806 0.920 -6.660 1.00 98.19 205 TRP A N 1
ATOM 1590 C CA . TRP A 1 205 ? 2.755 -0.510 -6.967 1.00 98.19 205 TRP A CA 1
ATOM 1591 C C . TRP A 1 205 ? 2.298 -0.778 -8.401 1.00 98.19 205 TRP A C 1
ATOM 1593 O O . TRP A 1 205 ? 2.802 -1.682 -9.063 1.00 98.19 205 TRP A O 1
ATOM 1603 N N . ARG A 1 206 ? 1.407 0.051 -8.948 1.00 97.56 206 ARG A N 1
ATOM 1604 C CA . ARG A 1 206 ? 1.056 -0.025 -10.369 1.00 97.56 206 ARG A CA 1
ATOM 1605 C C . ARG A 1 206 ? 2.241 0.362 -11.266 1.00 97.56 206 ARG A C 1
ATOM 1607 O O . ARG A 1 206 ? 2.500 -0.312 -12.260 1.00 97.56 206 ARG A O 1
ATOM 1614 N N . THR A 1 207 ? 2.977 1.412 -10.901 1.00 97.12 207 THR A N 1
ATOM 1615 C CA . THR A 1 207 ? 4.172 1.898 -11.621 1.00 97.12 207 THR A CA 1
ATOM 1616 C C . THR A 1 207 ? 5.278 0.850 -11.669 1.00 97.12 207 THR A C 1
ATOM 1618 O O . THR A 1 207 ? 5.789 0.554 -12.749 1.00 97.12 207 THR A O 1
ATOM 1621 N N . GLN A 1 208 ? 5.615 0.239 -10.531 1.00 97.56 208 GLN A N 1
ATOM 1622 C CA . GLN A 1 208 ? 6.668 -0.778 -10.479 1.00 97.56 208 GLN A CA 1
ATOM 1623 C C . GLN A 1 208 ? 6.305 -2.009 -11.328 1.00 97.56 208 GLN A C 1
ATOM 1625 O O . GLN A 1 208 ? 7.158 -2.531 -12.049 1.00 97.56 208 GLN A O 1
ATOM 1630 N N . GLN A 1 209 ? 5.034 -2.438 -11.310 1.00 97.88 209 GLN A N 1
ATOM 1631 C CA . GLN A 1 209 ? 4.565 -3.562 -12.122 1.00 97.88 209 GLN A CA 1
ATOM 1632 C C . GLN A 1 209 ? 4.577 -3.224 -13.616 1.00 97.88 209 GLN A C 1
ATOM 1634 O O . GLN A 1 209 ? 4.943 -4.070 -14.426 1.00 97.88 209 GLN A O 1
ATOM 1639 N N . TYR A 1 210 ? 4.230 -1.993 -14.001 1.00 98.00 210 TYR A N 1
ATOM 1640 C CA . TYR A 1 210 ? 4.305 -1.565 -15.400 1.00 98.00 210 TYR A CA 1
ATOM 1641 C C . TYR A 1 210 ? 5.723 -1.645 -15.949 1.00 98.00 210 TYR A C 1
ATOM 1643 O O . TYR A 1 210 ? 5.946 -2.293 -16.972 1.00 98.00 210 TYR A O 1
ATOM 1651 N N . ILE A 1 211 ? 6.687 -1.061 -15.235 1.00 98.00 211 ILE A N 1
ATOM 1652 C CA . ILE A 1 211 ? 8.101 -1.118 -15.621 1.00 98.00 211 ILE A CA 1
ATOM 1653 C C . ILE A 1 211 ? 8.570 -2.579 -15.690 1.00 98.00 211 ILE A C 1
ATOM 1655 O O . ILE A 1 211 ? 9.167 -2.988 -16.684 1.00 98.00 211 ILE A O 1
ATOM 1659 N N . SER A 1 212 ? 8.228 -3.38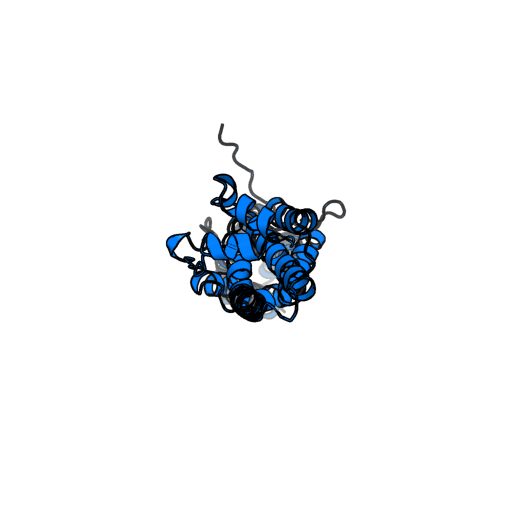5 -14.680 1.00 98.12 212 SER A N 1
ATOM 1660 C CA . SER A 1 212 ? 8.600 -4.806 -14.608 1.00 98.12 212 SER A CA 1
ATOM 1661 C C . SER A 1 212 ? 8.027 -5.669 -15.733 1.00 98.12 212 SER A C 1
ATOM 1663 O O . SER A 1 212 ? 8.571 -6.733 -16.008 1.00 98.12 212 SER A O 1
ATOM 1665 N N . ASN A 1 213 ? 6.917 -5.259 -16.351 1.00 97.81 213 ASN A N 1
ATOM 1666 C CA . ASN A 1 213 ? 6.240 -6.043 -17.385 1.00 97.81 213 ASN A CA 1
ATOM 1667 C C . ASN A 1 213 ? 6.519 -5.541 -18.811 1.00 97.81 213 ASN A C 1
ATOM 1669 O O . ASN A 1 213 ? 6.314 -6.297 -19.751 1.00 97.81 213 ASN A O 1
ATOM 1673 N N . THR A 1 214 ? 6.986 -4.301 -18.984 1.00 98.12 214 THR A N 1
ATOM 1674 C CA . THR A 1 214 ? 7.234 -3.701 -20.314 1.00 98.12 214 THR A CA 1
ATOM 1675 C C . THR A 1 214 ? 8.710 -3.646 -20.679 1.00 98.12 214 THR A C 1
ATOM 1677 O O . THR A 1 214 ? 9.088 -3.973 -21.803 1.00 98.12 214 THR A O 1
ATOM 1680 N N . LEU A 1 215 ? 9.568 -3.280 -19.724 1.00 98.00 215 LEU A N 1
ATOM 1681 C CA . LEU A 1 215 ? 10.995 -3.109 -19.974 1.00 98.00 215 LEU A CA 1
ATOM 1682 C C . LEU A 1 215 ? 11.723 -4.402 -20.395 1.00 98.00 215 LEU A C 1
ATOM 1684 O O . LEU A 1 215 ? 12.630 -4.291 -21.222 1.00 98.00 215 LEU A O 1
ATOM 1688 N N . PRO A 1 216 ? 11.344 -5.617 -19.930 1.00 98.44 216 PRO A N 1
ATOM 1689 C CA . PRO A 1 216 ? 12.004 -6.849 -20.361 1.00 98.44 216 PRO A CA 1
ATOM 1690 C C . PRO A 1 216 ? 12.011 -7.066 -21.877 1.00 98.44 216 PRO A C 1
ATOM 1692 O O . PRO A 1 216 ? 13.031 -7.497 -22.404 1.00 98.44 216 PRO A O 1
ATOM 1695 N N . ALA A 1 217 ? 10.933 -6.719 -22.590 1.00 98.38 217 ALA A N 1
ATOM 1696 C CA . ALA A 1 217 ? 10.872 -6.876 -24.046 1.00 98.38 217 ALA A CA 1
ATOM 1697 C C . ALA A 1 217 ? 11.928 -6.014 -24.760 1.00 98.38 217 ALA A C 1
ATOM 1699 O O . ALA A 1 217 ? 12.608 -6.481 -25.673 1.00 98.38 217 ALA A O 1
ATOM 1700 N N . ILE A 1 218 ? 12.123 -4.776 -24.293 1.00 98.38 218 ILE A N 1
ATOM 1701 C CA . ILE A 1 218 ? 13.159 -3.879 -24.820 1.00 98.38 218 ILE A CA 1
ATOM 1702 C C . ILE A 1 218 ? 14.550 -4.411 -24.458 1.00 98.38 218 ILE A C 1
ATOM 1704 O O . ILE A 1 218 ? 15.430 -4.450 -25.314 1.00 98.38 218 ILE A O 1
ATOM 1708 N N . THR A 1 219 ? 14.750 -4.854 -23.212 1.00 98.31 219 THR A N 1
ATOM 1709 C CA . THR A 1 219 ? 16.023 -5.434 -22.753 1.00 98.31 219 THR A CA 1
ATOM 1710 C C . THR A 1 219 ? 16.433 -6.635 -23.603 1.00 98.31 219 THR A C 1
ATOM 1712 O O . THR A 1 219 ? 17.565 -6.681 -24.069 1.00 98.31 219 THR A O 1
ATOM 1715 N N . THR A 1 220 ? 15.514 -7.563 -23.881 1.00 98.06 220 THR A N 1
ATOM 1716 C CA . THR A 1 220 ? 15.795 -8.733 -24.726 1.00 98.06 220 THR A CA 1
ATOM 1717 C C . THR A 1 220 ? 16.220 -8.339 -26.140 1.00 98.06 220 THR A C 1
ATOM 1719 O O . THR A 1 220 ? 17.165 -8.920 -26.669 1.00 98.06 220 THR A O 1
ATOM 1722 N N . ALA A 1 221 ? 15.580 -7.335 -26.743 1.00 97.56 221 ALA A N 1
ATOM 1723 C CA . ALA A 1 221 ? 15.968 -6.858 -28.069 1.00 97.56 221 ALA A CA 1
ATOM 1724 C C . ALA A 1 221 ? 17.351 -6.182 -28.070 1.00 97.56 221 ALA A C 1
ATOM 1726 O O . ALA A 1 221 ? 18.126 -6.364 -29.008 1.00 97.56 221 ALA A O 1
ATOM 1727 N N . LEU A 1 222 ? 17.688 -5.440 -27.009 1.00 96.00 222 LEU A N 1
ATOM 1728 C CA . LEU A 1 222 ? 19.019 -4.849 -26.837 1.00 96.00 222 LEU A CA 1
ATOM 1729 C C . LEU A 1 222 ? 20.103 -5.918 -26.658 1.00 96.00 222 LEU A C 1
ATOM 1731 O O . LEU A 1 222 ? 21.153 -5.819 -27.289 1.00 96.00 222 LEU A O 1
ATOM 1735 N N . ASP A 1 223 ? 19.845 -6.950 -25.852 1.00 95.44 223 ASP A N 1
ATOM 1736 C CA . ASP A 1 223 ? 20.775 -8.069 -25.670 1.00 95.44 223 ASP A CA 1
ATOM 1737 C C . ASP A 1 223 ? 20.983 -8.841 -26.982 1.00 95.44 223 ASP A C 1
ATOM 1739 O O . ASP A 1 223 ? 22.119 -9.163 -27.335 1.00 95.44 223 ASP A O 1
ATOM 1743 N N . GLN A 1 224 ? 19.913 -9.084 -27.748 1.00 94.56 224 GLN A N 1
ATOM 1744 C CA . GLN A 1 224 ? 20.022 -9.690 -29.077 1.00 94.56 224 GLN A CA 1
ATOM 1745 C C . GLN A 1 224 ? 20.890 -8.826 -30.001 1.00 94.56 224 GLN A C 1
ATOM 1747 O O . GLN A 1 224 ? 21.846 -9.328 -30.595 1.00 94.56 224 GLN A O 1
ATOM 1752 N N . TYR A 1 225 ? 20.605 -7.523 -30.076 1.00 92.88 225 TYR A N 1
ATOM 1753 C CA . TYR A 1 225 ? 21.388 -6.591 -30.884 1.00 92.88 225 TYR A CA 1
ATOM 1754 C C . TYR A 1 225 ? 22.871 -6.593 -30.491 1.00 92.88 225 TYR A C 1
ATOM 1756 O O . TYR A 1 225 ? 23.732 -6.651 -31.368 1.00 92.88 225 TYR A O 1
ATOM 1764 N N . ALA A 1 226 ? 23.178 -6.609 -29.190 1.00 90.56 226 ALA A N 1
ATOM 1765 C CA . ALA A 1 226 ? 24.548 -6.720 -28.703 1.00 90.56 226 ALA A CA 1
ATOM 1766 C C . ALA A 1 226 ? 25.220 -8.011 -29.202 1.00 90.56 226 ALA A C 1
ATOM 1768 O O . ALA A 1 226 ? 26.373 -7.999 -29.604 1.00 90.56 226 ALA A O 1
ATOM 1769 N N . THR A 1 227 ? 24.538 -9.155 -29.240 1.00 88.88 227 THR A N 1
ATOM 1770 C CA . THR A 1 227 ? 25.184 -10.391 -29.733 1.00 88.88 227 THR A CA 1
ATOM 1771 C C . THR A 1 227 ? 25.466 -10.405 -31.239 1.00 88.88 227 THR A C 1
ATOM 1773 O O . THR A 1 227 ? 26.360 -11.126 -31.681 1.00 88.88 227 THR A O 1
ATOM 1776 N N . GLU A 1 228 ? 24.723 -9.626 -32.027 1.00 86.94 228 GLU A N 1
ATOM 1777 C CA . GLU A 1 228 ? 24.773 -9.656 -33.495 1.00 86.94 228 GLU A CA 1
ATOM 1778 C C . GLU A 1 228 ? 25.606 -8.515 -34.106 1.00 86.94 228 GLU A C 1
ATOM 1780 O O . GLU A 1 228 ? 26.010 -8.589 -35.274 1.00 86.94 228 GLU A O 1
ATOM 1785 N N . MET A 1 229 ? 25.856 -7.442 -33.351 1.00 82.62 229 MET A N 1
ATOM 1786 C CA . MET A 1 229 ? 26.514 -6.250 -33.880 1.00 82.62 229 MET A CA 1
ATOM 1787 C C . MET A 1 229 ? 28.031 -6.420 -34.074 1.00 82.62 229 MET A C 1
ATOM 1789 O O . MET A 1 229 ? 28.711 -7.132 -33.344 1.00 82.62 229 MET A O 1
ATOM 1793 N N . ASN A 1 230 ? 28.580 -5.714 -35.069 1.00 79.50 230 ASN A N 1
ATOM 1794 C CA . ASN A 1 230 ? 30.020 -5.619 -35.335 1.00 79.50 230 ASN A CA 1
ATOM 1795 C C . ASN A 1 230 ? 30.440 -4.145 -35.329 1.00 79.50 230 ASN A C 1
ATOM 1797 O O . ASN A 1 230 ? 29.763 -3.323 -35.948 1.00 79.50 230 ASN A O 1
ATOM 1801 N N . CYS A 1 231 ? 31.557 -3.793 -34.693 1.00 72.12 231 CYS A N 1
ATOM 1802 C CA . CYS A 1 231 ? 31.973 -2.397 -34.520 1.00 72.12 231 CYS A CA 1
ATOM 1803 C C . CYS A 1 231 ? 32.739 -1.875 -35.746 1.00 72.12 231 CYS A C 1
ATOM 1805 O O . CYS A 1 231 ? 33.963 -1.940 -35.837 1.00 72.12 231 CYS A O 1
ATOM 1807 N N . SER A 1 232 ? 31.977 -1.386 -36.725 1.00 72.56 232 SER A N 1
ATOM 1808 C CA . SER A 1 232 ? 32.453 -0.670 -37.914 1.00 72.56 232 SER A CA 1
ATOM 1809 C C . SER A 1 232 ? 32.091 0.819 -37.819 1.00 72.56 232 SER A C 1
ATOM 1811 O O . SER A 1 232 ? 31.296 1.199 -36.966 1.00 72.56 232 SER A O 1
ATOM 1813 N N . VAL A 1 233 ? 32.598 1.671 -38.718 1.00 63.22 233 VAL A N 1
ATOM 1814 C CA . VAL A 1 233 ? 32.303 3.125 -38.709 1.00 63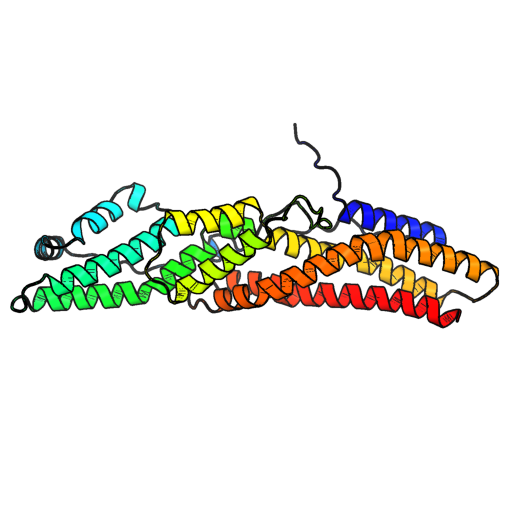.22 233 VAL A CA 1
ATOM 1815 C C . VAL A 1 233 ? 30.793 3.425 -38.765 1.00 63.22 233 VAL A C 1
ATOM 1817 O O . VAL A 1 233 ? 30.320 4.311 -38.066 1.00 63.22 233 VAL A O 1
ATOM 1820 N N . GLN A 1 234 ? 30.006 2.648 -39.520 1.00 62.62 234 GLN A N 1
ATOM 1821 C CA . GLN A 1 234 ? 28.538 2.797 -39.557 1.00 62.62 234 GLN A CA 1
ATOM 1822 C C . GLN A 1 234 ? 27.858 2.409 -38.234 1.00 62.62 234 GLN A C 1
ATOM 1824 O O . GLN A 1 234 ? 26.751 2.857 -37.939 1.00 62.62 234 GLN A O 1
ATOM 1829 N N . THR A 1 235 ? 28.506 1.562 -37.437 1.00 68.19 235 THR A N 1
ATOM 1830 C CA . THR A 1 235 ? 28.034 1.152 -36.113 1.00 68.19 235 THR A CA 1
ATOM 1831 C C . THR A 1 235 ? 28.237 2.277 -35.099 1.00 68.19 235 THR A C 1
ATOM 1833 O O . THR A 1 235 ? 27.391 2.447 -34.227 1.00 68.19 235 THR A O 1
ATOM 1836 N N . THR A 1 236 ? 29.278 3.103 -35.260 1.00 70.38 236 THR A N 1
ATOM 1837 C CA . THR A 1 236 ? 29.552 4.267 -34.400 1.00 70.38 236 THR A CA 1
ATOM 1838 C C . THR A 1 236 ? 28.438 5.325 -34.474 1.00 70.38 236 THR A C 1
ATOM 1840 O O . THR A 1 236 ? 27.954 5.782 -33.437 1.00 70.38 236 THR A O 1
ATOM 1843 N N . ASP A 1 237 ? 27.937 5.637 -35.674 1.00 77.88 237 ASP A N 1
ATOM 1844 C CA . ASP A 1 237 ? 26.810 6.574 -35.845 1.00 77.88 237 ASP A CA 1
ATOM 1845 C C . ASP A 1 237 ? 25.520 6.029 -35.202 1.00 77.88 237 ASP A C 1
ATOM 1847 O O . ASP A 1 237 ? 24.749 6.759 -34.576 1.00 77.88 237 ASP A O 1
ATOM 1851 N N . LYS A 1 238 ? 25.288 4.712 -35.304 1.00 81.12 238 LYS A N 1
ATOM 1852 C CA . LYS A 1 238 ? 24.148 4.059 -34.643 1.00 81.12 238 LYS A CA 1
ATOM 1853 C C . LYS A 1 238 ? 24.267 4.099 -33.123 1.00 81.12 238 LYS A C 1
ATOM 1855 O O . LYS A 1 238 ? 23.256 4.330 -32.463 1.00 81.12 238 LYS A O 1
ATOM 1860 N N . THR A 1 239 ? 25.461 3.897 -32.566 1.00 82.44 239 THR A N 1
ATOM 1861 C CA . THR A 1 239 ? 25.667 3.965 -31.112 1.00 82.44 239 THR A CA 1
ATOM 1862 C C . THR A 1 239 ? 25.384 5.360 -30.556 1.00 82.44 239 THR A C 1
ATOM 1864 O O . THR A 1 239 ? 24.735 5.459 -29.519 1.00 82.44 239 THR A O 1
ATOM 1867 N N . GLU A 1 240 ? 25.731 6.433 -31.277 1.00 86.38 240 GLU A N 1
ATOM 1868 C CA . GLU A 1 240 ? 25.388 7.804 -30.867 1.00 86.38 240 GLU A CA 1
ATOM 1869 C C . GLU A 1 240 ? 23.866 8.038 -30.861 1.00 86.38 240 GLU A C 1
ATOM 1871 O O . GLU A 1 240 ? 23.308 8.615 -29.924 1.00 86.38 240 GLU A O 1
ATOM 1876 N N . ILE A 1 241 ? 23.157 7.548 -31.885 1.00 90.44 241 ILE A N 1
ATOM 1877 C CA . ILE A 1 241 ? 21.689 7.630 -31.934 1.00 90.44 241 ILE A CA 1
ATOM 1878 C C . ILE A 1 241 ? 21.067 6.847 -30.769 1.00 90.44 241 ILE A C 1
ATOM 1880 O O . ILE A 1 241 ? 20.145 7.344 -30.118 1.00 90.44 241 ILE A O 1
ATOM 1884 N N . LEU A 1 242 ? 21.565 5.641 -30.491 1.00 92.12 242 LEU A N 1
ATOM 1885 C CA . LEU A 1 242 ? 21.095 4.816 -29.380 1.00 92.12 242 LEU A CA 1
ATOM 1886 C C . LEU A 1 242 ? 21.341 5.489 -28.022 1.00 92.12 242 LEU A C 1
ATOM 1888 O O . LEU A 1 242 ? 20.432 5.507 -27.193 1.00 92.12 242 LEU A O 1
ATOM 1892 N N . ASP A 1 243 ? 22.502 6.113 -27.816 1.00 91.44 243 ASP A N 1
ATOM 1893 C CA . ASP A 1 243 ? 22.803 6.880 -26.602 1.00 91.44 243 ASP A CA 1
ATOM 1894 C C . ASP A 1 243 ? 21.856 8.076 -26.427 1.00 91.44 243 ASP A C 1
ATOM 1896 O O . ASP A 1 243 ? 21.384 8.351 -25.318 1.00 91.44 243 ASP A O 1
ATOM 1900 N N . ASN A 1 244 ? 21.512 8.771 -27.513 1.00 94.38 244 ASN A N 1
ATOM 1901 C CA . ASN A 1 244 ? 20.517 9.842 -27.472 1.00 94.38 244 ASN A CA 1
ATOM 1902 C C . ASN A 1 244 ? 19.131 9.312 -27.075 1.00 94.38 244 ASN A C 1
ATOM 1904 O O . ASN A 1 244 ? 18.464 9.914 -26.231 1.00 94.38 244 ASN A O 1
ATOM 1908 N N . ILE A 1 245 ? 18.707 8.169 -27.624 1.00 95.81 245 ILE A N 1
ATOM 1909 C CA . ILE A 1 245 ? 17.428 7.529 -27.273 1.00 95.81 245 ILE A CA 1
ATOM 1910 C C . ILE A 1 245 ? 17.422 7.093 -25.798 1.00 95.81 245 ILE A C 1
ATOM 1912 O O . ILE A 1 245 ? 16.463 7.394 -25.081 1.00 95.81 245 ILE A O 1
ATOM 1916 N N . LEU A 1 246 ? 18.494 6.442 -25.329 1.00 95.69 246 LEU A N 1
ATOM 1917 C CA . LEU A 1 246 ? 18.697 6.057 -23.928 1.00 95.69 246 LEU A CA 1
ATOM 1918 C C . LEU A 1 246 ? 18.530 7.267 -23.002 1.00 95.69 246 LEU A C 1
ATOM 1920 O O . LEU A 1 246 ? 17.749 7.215 -22.052 1.00 95.69 246 LEU A O 1
ATOM 1924 N N . ASN A 1 247 ? 19.217 8.371 -23.297 1.00 95.88 247 ASN A N 1
ATOM 1925 C CA . ASN A 1 247 ? 19.153 9.572 -22.470 1.00 95.88 247 ASN A CA 1
ATOM 1926 C C . ASN A 1 247 ? 17.758 10.217 -22.494 1.00 95.88 247 ASN A C 1
ATOM 1928 O O . ASN A 1 247 ? 17.196 10.523 -21.442 1.00 95.88 247 ASN A O 1
ATOM 1932 N N . MET A 1 248 ? 17.178 10.409 -23.681 1.00 95.00 248 MET A N 1
ATOM 1933 C CA . MET A 1 248 ? 15.910 11.127 -23.846 1.00 95.00 248 MET A CA 1
ATOM 1934 C C . MET A 1 248 ? 14.714 10.417 -23.209 1.00 95.00 248 MET A C 1
ATOM 1936 O O . MET A 1 248 ? 13.845 11.094 -22.657 1.00 95.00 248 MET A O 1
ATOM 1940 N N . PHE A 1 249 ? 14.645 9.088 -23.308 1.00 95.75 249 PHE A N 1
ATOM 1941 C CA . PHE A 1 249 ? 13.462 8.338 -22.887 1.00 95.75 249 PHE A CA 1
ATOM 1942 C C . PHE A 1 249 ? 13.697 7.523 -21.623 1.00 95.75 249 PHE A C 1
ATOM 1944 O O . PHE A 1 249 ? 12.920 7.633 -20.675 1.00 95.75 249 PHE A O 1
ATOM 1951 N N . PHE A 1 250 ? 14.765 6.730 -21.569 1.00 97.06 250 PHE A N 1
ATOM 1952 C CA . PHE A 1 250 ? 15.004 5.906 -20.394 1.00 97.06 250 PHE A CA 1
ATOM 1953 C C . PHE A 1 250 ? 15.537 6.746 -19.232 1.00 97.06 250 PHE A C 1
ATOM 1955 O O . PHE A 1 250 ? 14.849 6.842 -18.223 1.00 97.06 250 PHE A O 1
ATOM 1962 N N . VAL A 1 251 ? 16.683 7.421 -19.366 1.00 95.56 251 VAL A N 1
ATOM 1963 C CA . VAL A 1 251 ? 17.300 8.169 -18.249 1.00 95.56 251 VAL A CA 1
ATOM 1964 C C . VAL A 1 251 ? 16.399 9.312 -17.772 1.00 95.56 251 VAL A C 1
ATOM 1966 O O . VAL A 1 251 ? 16.033 9.375 -16.599 1.00 95.56 251 VAL A O 1
ATOM 1969 N N . ASN A 1 252 ? 15.985 10.193 -18.686 1.00 94.12 252 ASN A N 1
ATOM 1970 C CA . ASN A 1 252 ? 15.265 11.415 -18.319 1.00 94.12 252 ASN A CA 1
ATOM 1971 C C . ASN A 1 252 ? 13.787 11.202 -17.965 1.00 94.12 252 ASN A C 1
ATOM 1973 O O . ASN A 1 252 ? 13.194 12.092 -17.357 1.00 94.12 252 ASN A O 1
ATOM 1977 N N . LYS A 1 253 ? 13.180 10.064 -18.335 1.00 94.12 253 LYS A N 1
ATOM 1978 C CA . LYS A 1 253 ? 11.759 9.795 -18.052 1.00 94.12 253 LYS A CA 1
ATOM 1979 C C . LYS A 1 253 ? 11.570 8.538 -17.211 1.00 94.12 253 LYS A C 1
ATOM 1981 O O . LYS A 1 253 ? 11.241 8.642 -16.033 1.00 94.12 253 LYS A O 1
ATOM 1986 N N . ILE A 1 254 ? 11.807 7.355 -17.780 1.00 96.19 254 ILE A N 1
ATOM 1987 C CA . ILE A 1 254 ? 11.492 6.070 -17.125 1.00 96.19 254 ILE A CA 1
ATOM 1988 C C . ILE A 1 254 ? 12.307 5.889 -15.832 1.00 96.19 254 ILE A C 1
ATOM 1990 O O . ILE A 1 254 ? 11.753 5.593 -14.774 1.00 96.19 254 ILE A O 1
ATOM 1994 N N . GLN A 1 255 ? 13.619 6.114 -15.890 1.00 95.00 255 GLN A N 1
ATOM 1995 C CA . GLN A 1 255 ? 14.531 6.012 -14.755 1.00 95.00 255 GLN A CA 1
ATOM 1996 C C . GLN A 1 255 ? 14.323 7.153 -13.755 1.00 95.00 255 GLN A C 1
ATOM 1998 O O . GLN A 1 255 ? 14.428 6.912 -12.557 1.00 95.00 255 GLN A O 1
ATOM 2003 N N . ALA A 1 256 ? 13.981 8.364 -14.207 1.00 94.12 256 ALA A N 1
ATOM 2004 C CA . ALA A 1 256 ? 13.620 9.466 -13.313 1.00 94.12 256 ALA A CA 1
ATOM 2005 C C . ALA A 1 256 ? 12.388 9.115 -12.455 1.00 94.12 256 ALA A C 1
ATOM 2007 O O . ALA A 1 256 ? 12.424 9.263 -11.230 1.00 94.12 256 ALA A O 1
ATOM 2008 N N . ILE A 1 257 ? 11.342 8.551 -13.074 1.00 94.75 257 ILE A N 1
ATOM 2009 C CA . ILE A 1 257 ? 10.166 8.013 -12.370 1.00 94.75 257 ILE A CA 1
ATOM 2010 C C . ILE A 1 257 ? 10.575 6.868 -11.430 1.00 94.75 257 ILE A C 1
ATOM 2012 O O . ILE A 1 257 ? 10.151 6.839 -10.274 1.00 94.75 257 ILE A O 1
ATOM 2016 N N . GLY A 1 258 ? 11.439 5.953 -11.880 1.00 95.69 258 GLY A N 1
ATOM 2017 C CA . GLY A 1 258 ? 11.978 4.872 -11.045 1.00 95.69 258 GLY A CA 1
ATOM 2018 C C . GLY A 1 258 ? 12.782 5.369 -9.834 1.00 95.69 258 GLY A C 1
ATOM 2019 O O . GLY A 1 258 ? 12.680 4.818 -8.738 1.00 95.69 258 GLY A O 1
ATOM 2020 N N . GLY A 1 259 ? 13.541 6.455 -9.984 1.00 94.94 259 GLY A N 1
ATOM 2021 C CA . GLY A 1 259 ? 14.266 7.104 -8.892 1.00 94.94 259 GLY A CA 1
ATOM 2022 C C . GLY A 1 259 ? 13.321 7.669 -7.832 1.00 94.94 259 GLY A C 1
ATOM 2023 O O . GLY A 1 259 ? 13.534 7.454 -6.638 1.00 94.94 259 GLY A O 1
ATOM 2024 N N . GLN A 1 260 ? 12.237 8.318 -8.262 1.00 93.69 260 GLN A N 1
ATOM 2025 C CA . GLN A 1 260 ? 11.182 8.793 -7.364 1.00 93.69 260 GLN A CA 1
ATOM 2026 C C . GLN A 1 260 ? 10.458 7.635 -6.666 1.00 93.69 260 GLN A C 1
ATOM 2028 O O . GLN A 1 260 ? 10.276 7.677 -5.448 1.00 93.69 260 GLN A O 1
ATOM 2033 N N . LEU A 1 261 ? 10.108 6.580 -7.408 1.00 96.00 261 LEU A N 1
ATOM 2034 C CA . LEU A 1 261 ? 9.531 5.352 -6.858 1.00 96.00 261 LEU A CA 1
ATOM 2035 C C . LEU A 1 261 ? 10.426 4.771 -5.752 1.00 96.00 261 LEU A C 1
ATOM 2037 O O . LEU A 1 261 ? 9.922 4.462 -4.675 1.00 96.00 261 LEU A O 1
ATOM 2041 N N . ASN A 1 262 ? 11.740 4.671 -5.985 1.00 97.38 262 ASN A N 1
ATOM 2042 C CA . ASN A 1 262 ? 12.706 4.181 -4.996 1.00 97.38 262 ASN A CA 1
ATOM 2043 C C . ASN A 1 262 ? 12.717 5.053 -3.738 1.00 97.38 262 ASN A C 1
ATOM 2045 O O . ASN A 1 262 ? 12.649 4.534 -2.626 1.00 97.38 262 ASN A O 1
ATOM 2049 N N . ALA A 1 263 ? 12.793 6.376 -3.912 1.00 95.38 263 ALA A N 1
ATOM 2050 C CA . ALA A 1 263 ? 12.829 7.315 -2.797 1.00 95.38 263 ALA A CA 1
ATOM 2051 C C . ALA A 1 263 ? 11.584 7.185 -1.909 1.00 95.38 263 ALA A C 1
ATOM 2053 O O . ALA A 1 263 ? 11.706 7.118 -0.688 1.00 95.38 263 ALA A O 1
ATOM 2054 N N . TYR A 1 264 ? 10.399 7.088 -2.516 1.00 96.06 264 TYR A N 1
ATOM 2055 C CA . TYR A 1 264 ? 9.150 6.889 -1.779 1.00 96.06 264 TYR A CA 1
ATOM 2056 C C . TYR A 1 264 ? 9.096 5.513 -1.124 1.00 96.06 264 TYR A C 1
ATOM 2058 O O . TYR A 1 264 ? 8.728 5.396 0.043 1.00 96.06 264 TYR A O 1
ATOM 2066 N N . HIS A 1 265 ? 9.511 4.476 -1.851 1.00 98.25 265 HIS A N 1
ATOM 2067 C CA . HIS A 1 265 ? 9.502 3.108 -1.358 1.00 98.25 265 HIS A CA 1
ATOM 2068 C C . HIS A 1 265 ? 10.303 2.969 -0.060 1.00 98.25 265 HIS A C 1
ATOM 2070 O O . HIS A 1 265 ? 9.790 2.427 0.916 1.00 98.25 265 HIS A O 1
ATOM 2076 N N . TYR A 1 266 ? 11.523 3.510 -0.010 1.00 98.12 266 TYR A N 1
ATOM 2077 C CA . TYR A 1 266 ? 12.372 3.406 1.179 1.00 98.12 266 TYR A CA 1
ATOM 2078 C C . TYR A 1 266 ? 11.822 4.141 2.408 1.00 98.12 266 TYR A C 1
ATOM 2080 O O . TYR A 1 266 ? 12.130 3.739 3.526 1.00 98.12 266 TYR A O 1
ATOM 2088 N N . GLN A 1 267 ? 10.999 5.175 2.216 1.00 97.69 267 GLN A N 1
ATOM 2089 C CA . GLN A 1 267 ? 10.341 5.894 3.311 1.00 97.69 267 GLN A CA 1
ATOM 2090 C C . GLN A 1 267 ? 9.091 5.152 3.805 1.00 97.69 267 GLN A C 1
ATOM 2092 O O . GLN A 1 267 ? 8.851 5.071 5.005 1.00 97.69 267 GLN A O 1
ATOM 2097 N N . PHE A 1 268 ? 8.307 4.562 2.897 1.00 98.25 268 PHE A N 1
ATOM 2098 C CA . PHE A 1 268 ? 7.053 3.889 3.256 1.00 98.25 268 PHE A CA 1
ATOM 2099 C C . PHE A 1 268 ? 7.237 2.451 3.741 1.00 98.25 268 PHE A C 1
ATOM 2101 O O . PHE A 1 268 ? 6.471 1.999 4.589 1.00 98.25 268 PHE A O 1
ATOM 2108 N N . LYS A 1 269 ? 8.242 1.730 3.229 1.00 98.38 269 LYS A N 1
ATOM 2109 C CA . LYS A 1 269 ? 8.518 0.330 3.581 1.00 98.38 269 LYS A CA 1
ATOM 2110 C C . LYS A 1 269 ? 8.518 0.062 5.095 1.00 98.38 269 LYS A C 1
ATOM 2112 O O . LYS A 1 269 ? 7.753 -0.813 5.492 1.00 98.38 269 LYS A O 1
ATOM 2117 N N . PRO A 1 270 ? 9.285 0.780 5.942 1.00 98.25 270 PRO A N 1
ATOM 2118 C CA . PRO A 1 270 ? 9.316 0.484 7.377 1.00 98.25 270 PRO A CA 1
ATOM 2119 C C . PRO A 1 270 ? 7.951 0.655 8.059 1.00 98.25 270 PRO A C 1
ATOM 2121 O O . PRO A 1 270 ? 7.601 -0.136 8.929 1.00 98.25 270 PRO A O 1
ATOM 2124 N N . LEU A 1 271 ? 7.150 1.634 7.631 1.00 98.38 271 LEU A N 1
ATOM 2125 C CA . LEU A 1 271 ? 5.809 1.865 8.175 1.00 98.38 271 LEU A CA 1
ATOM 2126 C C . LEU A 1 271 ? 4.841 0.756 7.744 1.00 98.38 271 LEU A C 1
ATOM 2128 O O . LEU A 1 271 ? 4.083 0.232 8.552 1.00 98.38 271 LEU A O 1
ATOM 2132 N N . ILE A 1 272 ? 4.904 0.323 6.481 1.00 98.25 272 ILE A N 1
ATOM 2133 C CA . ILE A 1 272 ? 4.103 -0.814 6.000 1.00 98.25 272 ILE A CA 1
ATOM 2134 C C . ILE A 1 272 ? 4.501 -2.104 6.734 1.00 98.25 272 ILE A C 1
ATOM 2136 O O . ILE A 1 272 ? 3.631 -2.901 7.083 1.00 98.25 272 ILE A O 1
ATOM 2140 N N . GLU A 1 273 ? 5.794 -2.313 6.999 1.00 97.69 273 GLU A N 1
ATOM 2141 C CA . GLU A 1 273 ? 6.288 -3.445 7.795 1.00 97.69 273 GLU A CA 1
ATOM 2142 C C . GLU A 1 273 ? 5.762 -3.414 9.235 1.00 97.69 273 GLU A C 1
ATOM 2144 O O . GLU A 1 273 ? 5.401 -4.459 9.777 1.00 97.69 273 GLU A O 1
ATOM 2149 N N . GLU A 1 274 ? 5.643 -2.234 9.839 1.00 96.94 274 GLU A N 1
ATOM 2150 C CA . GLU A 1 274 ? 5.016 -2.078 11.150 1.00 96.94 274 GLU A CA 1
ATOM 2151 C C . GLU A 1 274 ? 3.526 -2.441 11.116 1.00 96.94 274 GLU A C 1
ATOM 2153 O O . GLU A 1 274 ? 3.073 -3.241 11.936 1.00 96.94 274 GLU A O 1
ATOM 2158 N N . LEU A 1 275 ? 2.777 -1.964 10.116 1.00 97.19 275 LEU A N 1
ATOM 2159 C CA . LEU A 1 275 ? 1.367 -2.334 9.935 1.00 97.19 275 LEU A CA 1
ATOM 2160 C C . LEU A 1 275 ? 1.182 -3.843 9.681 1.00 97.19 275 LEU A C 1
ATOM 2162 O O . LEU A 1 275 ? 0.203 -4.440 10.136 1.00 97.19 275 LEU A O 1
ATOM 2166 N N . LEU A 1 276 ? 2.125 -4.493 8.990 1.00 96.94 276 LEU A N 1
ATOM 2167 C CA . LEU A 1 276 ? 2.126 -5.945 8.758 1.00 96.94 276 LEU A CA 1
ATOM 2168 C C . LEU A 1 276 ? 2.294 -6.766 10.049 1.00 96.94 276 LEU A C 1
ATOM 2170 O O . LEU A 1 276 ? 1.842 -7.921 10.110 1.00 96.94 276 LEU A O 1
ATOM 2174 N N . ASN A 1 277 ? 2.887 -6.175 11.090 1.00 95.19 277 ASN A N 1
ATOM 2175 C CA . ASN A 1 277 ? 3.031 -6.809 12.401 1.00 95.19 277 ASN A CA 1
ATOM 2176 C C . ASN A 1 277 ? 1.713 -6.872 13.184 1.00 95.19 277 ASN A C 1
ATOM 2178 O O . ASN A 1 277 ? 1.656 -7.568 14.199 1.00 95.19 277 ASN A O 1
ATOM 2182 N N . GLU A 1 278 ? 0.637 -6.236 12.706 1.00 95.38 278 GLU A N 1
ATOM 2183 C CA . GLU A 1 278 ? -0.675 -6.311 13.347 1.00 95.38 278 GLU A CA 1
ATOM 2184 C C . GLU A 1 278 ? -1.142 -7.780 13.462 1.00 95.38 278 GLU A C 1
ATOM 2186 O O . GLU A 1 278 ? -1.346 -8.452 12.441 1.00 95.38 278 GLU A O 1
ATOM 2191 N N . PRO A 1 279 ? -1.315 -8.332 14.679 1.00 94.38 279 PRO A N 1
ATOM 2192 C CA . PRO A 1 279 ? -1.497 -9.772 14.877 1.00 94.38 279 PRO A CA 1
ATOM 2193 C C . PRO A 1 279 ? -2.761 -10.331 14.221 1.00 94.38 279 PRO A C 1
ATOM 2195 O O . PRO A 1 279 ? -2.742 -11.462 13.740 1.00 94.38 279 PRO A O 1
ATOM 2198 N N . PHE A 1 280 ? -3.838 -9.543 14.166 1.00 97.19 280 PHE A N 1
ATOM 2199 C CA . PHE A 1 280 ? -5.141 -9.988 13.659 1.00 97.19 280 PHE A CA 1
ATOM 2200 C C . PHE A 1 280 ? -5.433 -9.569 12.215 1.00 97.19 280 PHE A C 1
ATOM 2202 O O . PHE A 1 280 ? -6.530 -9.829 11.720 1.00 97.19 280 PHE A O 1
ATOM 2209 N N . LEU A 1 281 ? -4.478 -8.931 11.532 1.00 97.50 281 LEU A N 1
ATOM 2210 C CA . LEU A 1 281 ? -4.622 -8.616 10.114 1.00 97.50 281 LEU A CA 1
ATOM 2211 C C . LEU A 1 281 ? -4.726 -9.920 9.310 1.00 97.50 281 LEU A C 1
ATOM 2213 O O . LEU A 1 281 ? -3.936 -10.848 9.514 1.00 97.50 281 LEU A O 1
ATOM 2217 N N . ALA A 1 282 ? -5.706 -9.999 8.409 1.00 98.19 282 ALA A N 1
ATOM 2218 C CA . ALA A 1 282 ? -5.964 -11.208 7.634 1.00 98.19 282 ALA A CA 1
ATOM 2219 C C . ALA A 1 282 ? -4.726 -11.646 6.833 1.00 98.19 282 ALA A C 1
ATOM 2221 O O . ALA A 1 282 ? -4.034 -10.820 6.236 1.00 98.19 282 ALA A O 1
ATOM 2222 N N . SER A 1 283 ? -4.466 -12.957 6.772 1.00 97.75 283 SER A N 1
ATOM 2223 C CA . SER A 1 283 ? -3.296 -13.497 6.065 1.00 97.75 283 SER A CA 1
ATOM 2224 C C . SER A 1 283 ? -3.262 -13.093 4.591 1.00 97.75 283 SER A C 1
ATOM 2226 O O . SER A 1 283 ? -2.198 -12.762 4.088 1.00 97.75 283 SER A O 1
ATOM 2228 N N . SER A 1 284 ? -4.418 -13.037 3.924 1.00 98.25 284 SER A N 1
ATOM 2229 C CA . SER A 1 284 ? -4.550 -12.552 2.542 1.00 98.25 284 SER A CA 1
ATOM 2230 C C . SER A 1 284 ? -4.053 -11.110 2.378 1.00 98.25 284 SER A C 1
ATOM 2232 O O . SER A 1 284 ? -3.325 -10.807 1.436 1.00 98.25 284 SER A O 1
ATOM 2234 N N . VAL A 1 285 ? -4.387 -10.229 3.324 1.00 98.44 285 VAL A N 1
ATOM 2235 C CA . VAL A 1 285 ? -3.970 -8.820 3.334 1.00 98.44 285 VAL A CA 1
ATOM 2236 C C . VAL A 1 285 ? -2.479 -8.711 3.620 1.00 98.44 285 VAL A C 1
ATOM 2238 O O . VAL A 1 285 ? -1.784 -7.984 2.913 1.00 98.44 285 VAL A O 1
ATOM 2241 N N . LYS A 1 286 ? -1.967 -9.488 4.586 1.00 98.25 286 LYS A N 1
ATOM 2242 C CA . LYS A 1 286 ? -0.525 -9.564 4.862 1.00 98.25 286 LYS A CA 1
ATOM 2243 C C . LYS A 1 286 ? 0.260 -10.001 3.631 1.00 98.25 286 LYS A C 1
ATOM 2245 O O . LYS A 1 286 ? 1.227 -9.341 3.267 1.00 98.25 286 LYS A O 1
ATOM 2250 N N . THR A 1 287 ? -0.171 -11.077 2.974 1.00 98.31 287 THR A N 1
ATOM 2251 C CA . THR A 1 287 ? 0.455 -11.575 1.745 1.00 98.31 287 THR A CA 1
ATOM 2252 C C . THR A 1 287 ? 0.400 -10.527 0.643 1.00 98.31 287 THR A C 1
ATOM 2254 O O . THR A 1 287 ? 1.428 -10.235 0.046 1.00 98.31 287 THR A O 1
ATOM 2257 N N . TYR A 1 288 ? -0.760 -9.908 0.414 1.00 98.56 288 TYR A N 1
ATOM 2258 C CA . TYR A 1 288 ? -0.915 -8.881 -0.612 1.00 98.56 288 TYR A CA 1
ATOM 2259 C C . TYR A 1 288 ? 0.041 -7.696 -0.395 1.00 98.56 288 TYR A C 1
ATOM 2261 O O . TYR A 1 288 ? 0.830 -7.370 -1.284 1.00 98.56 288 TYR A O 1
ATOM 2269 N N . TRP A 1 289 ? 0.032 -7.082 0.792 1.00 98.50 289 TRP A N 1
ATOM 2270 C CA . TRP A 1 289 ? 0.924 -5.961 1.110 1.00 98.50 289 TRP A CA 1
ATOM 2271 C C . TRP A 1 289 ? 2.398 -6.359 1.099 1.00 98.50 289 TRP A C 1
ATOM 2273 O O . TRP A 1 289 ? 3.219 -5.591 0.595 1.00 98.50 289 TRP A O 1
ATOM 2283 N N . HIS A 1 290 ? 2.741 -7.554 1.592 1.00 98.44 290 HIS A N 1
ATOM 2284 C CA . HIS A 1 290 ? 4.105 -8.068 1.517 1.00 98.44 290 HIS A CA 1
ATOM 2285 C C . HIS A 1 290 ? 4.563 -8.192 0.065 1.00 98.44 290 HIS A C 1
ATOM 2287 O O . HIS A 1 290 ? 5.610 -7.652 -0.275 1.00 98.44 290 HIS A O 1
ATOM 2293 N N . THR A 1 291 ? 3.778 -8.836 -0.800 1.00 98.38 291 THR A N 1
ATOM 2294 C CA . THR A 1 291 ? 4.128 -9.034 -2.211 1.00 98.38 291 THR A CA 1
ATOM 2295 C C . THR A 1 291 ? 4.316 -7.715 -2.945 1.00 98.38 291 THR A C 1
ATOM 2297 O O . THR A 1 291 ? 5.304 -7.555 -3.659 1.00 98.38 291 THR A O 1
ATOM 2300 N N . GLN A 1 292 ? 3.435 -6.735 -2.734 1.00 98.12 292 GLN A N 1
ATOM 2301 C CA . GLN A 1 292 ? 3.597 -5.431 -3.378 1.00 98.12 292 GLN A CA 1
ATOM 2302 C C . GLN A 1 292 ? 4.797 -4.641 -2.838 1.00 98.12 292 GLN A C 1
ATOM 2304 O O . GLN A 1 292 ? 5.467 -3.941 -3.595 1.00 98.12 292 GLN A O 1
ATOM 2309 N N . THR A 1 293 ? 5.088 -4.757 -1.543 1.00 98.25 293 THR A N 1
ATOM 2310 C CA . THR A 1 293 ? 6.181 -4.016 -0.899 1.00 98.25 293 THR A CA 1
ATOM 2311 C C . THR A 1 293 ? 7.542 -4.679 -1.131 1.00 98.25 293 THR A C 1
ATOM 2313 O O . THR A 1 293 ? 8.537 -3.985 -1.267 1.00 98.25 293 THR A O 1
ATOM 2316 N N . HIS A 1 294 ? 7.623 -6.003 -1.221 1.00 98.50 294 HIS A N 1
ATOM 2317 C CA . HIS A 1 294 ? 8.897 -6.726 -1.270 1.00 98.50 294 HIS A CA 1
ATOM 2318 C C . HIS A 1 294 ? 9.135 -7.399 -2.615 1.00 98.50 294 HIS A C 1
ATOM 2320 O O . HIS A 1 294 ? 10.113 -7.087 -3.298 1.00 98.50 294 HIS A O 1
ATOM 2326 N N . ASP A 1 295 ? 8.249 -8.314 -3.002 1.00 98.31 295 ASP A N 1
ATOM 2327 C CA . ASP A 1 295 ? 8.482 -9.219 -4.130 1.00 98.31 295 ASP A CA 1
ATOM 2328 C C . ASP A 1 295 ? 8.450 -8.453 -5.461 1.00 98.31 295 ASP A C 1
ATOM 2330 O O . ASP A 1 295 ? 9.402 -8.496 -6.245 1.00 98.31 295 ASP A O 1
ATOM 2334 N N . GLU A 1 296 ? 7.391 -7.670 -5.683 1.00 98.25 296 GLU A N 1
ATOM 2335 C CA . GLU A 1 296 ? 7.230 -6.854 -6.891 1.00 98.25 296 GLU A CA 1
ATOM 2336 C C . GLU A 1 296 ? 8.238 -5.699 -6.945 1.00 98.25 296 GLU A C 1
ATOM 2338 O O . GLU A 1 296 ? 8.733 -5.368 -8.024 1.00 98.25 296 GLU A O 1
ATOM 2343 N N . PHE A 1 297 ? 8.616 -5.126 -5.797 1.00 98.56 297 PHE A N 1
ATOM 2344 C CA . PHE A 1 297 ? 9.674 -4.114 -5.752 1.00 98.56 297 PHE A CA 1
ATOM 2345 C C . PHE A 1 297 ? 11.036 -4.715 -6.131 1.00 98.56 297 PHE A C 1
ATOM 2347 O O . PHE A 1 297 ? 11.755 -4.151 -6.955 1.00 98.56 297 PHE A O 1
ATOM 2354 N N . THR A 1 298 ? 11.367 -5.903 -5.614 1.00 98.62 298 THR A N 1
ATOM 2355 C CA . THR A 1 298 ? 12.602 -6.627 -5.967 1.00 98.62 298 THR A CA 1
ATOM 2356 C C . THR A 1 298 ? 12.636 -6.977 -7.455 1.00 98.62 298 THR A C 1
ATOM 2358 O O . THR A 1 298 ? 13.656 -6.774 -8.120 1.00 98.62 298 THR A O 1
ATOM 2361 N N . LYS A 1 299 ? 11.516 -7.460 -8.009 1.00 98.56 299 LYS A N 1
ATOM 2362 C CA . LYS A 1 299 ? 11.370 -7.730 -9.447 1.00 98.56 299 LYS A CA 1
ATOM 2363 C C . LYS A 1 299 ? 11.624 -6.471 -10.280 1.00 98.56 299 LYS A C 1
ATOM 2365 O O . LYS A 1 299 ? 12.390 -6.520 -11.246 1.00 98.56 299 LYS A O 1
ATOM 2370 N N . TYR A 1 300 ? 11.045 -5.344 -9.878 1.00 98.56 300 TYR A N 1
ATOM 2371 C CA . TYR A 1 300 ? 11.264 -4.052 -10.520 1.00 98.56 300 TYR A CA 1
ATOM 2372 C C . TYR A 1 300 ? 12.739 -3.621 -10.469 1.00 98.56 300 TYR A C 1
ATOM 2374 O O . TYR A 1 300 ? 13.309 -3.283 -11.510 1.00 98.56 300 TYR A O 1
ATOM 2382 N N . GLN A 1 301 ? 13.393 -3.694 -9.305 1.00 98.50 301 GLN A N 1
ATOM 2383 C CA . GLN A 1 301 ? 14.805 -3.315 -9.175 1.00 98.50 301 GLN A CA 1
ATOM 2384 C C . GLN A 1 301 ? 15.714 -4.179 -10.057 1.00 98.50 301 GLN A C 1
ATOM 2386 O O . GLN A 1 301 ? 16.607 -3.657 -10.731 1.00 98.50 301 GLN A O 1
ATOM 2391 N N . ASN A 1 302 ? 15.457 -5.487 -10.106 1.00 98.62 302 ASN A N 1
ATOM 2392 C CA . ASN A 1 302 ? 16.181 -6.402 -10.985 1.00 98.62 302 ASN A CA 1
ATOM 2393 C C . ASN A 1 302 ? 15.951 -6.074 -12.465 1.00 98.62 302 ASN A C 1
ATOM 2395 O O . ASN A 1 302 ? 16.911 -6.073 -13.232 1.00 98.62 302 ASN A O 1
ATOM 2399 N N . THR A 1 303 ? 14.719 -5.732 -12.850 1.00 98.56 303 THR A N 1
ATOM 2400 C CA . THR A 1 303 ? 14.378 -5.343 -14.228 1.00 98.56 303 THR A CA 1
ATOM 2401 C C . THR A 1 303 ? 15.148 -4.092 -14.661 1.00 98.56 303 THR A C 1
ATOM 2403 O O . THR A 1 303 ? 15.751 -4.079 -15.733 1.00 98.56 303 THR A O 1
ATOM 2406 N N . ILE A 1 304 ? 15.201 -3.058 -13.812 1.00 98.25 304 ILE A N 1
ATOM 2407 C CA . ILE A 1 304 ? 15.996 -1.848 -14.080 1.00 98.25 304 ILE A CA 1
ATOM 2408 C C . ILE A 1 304 ? 17.485 -2.187 -14.202 1.00 98.25 304 ILE A C 1
ATOM 2410 O O . ILE A 1 304 ? 18.143 -1.727 -15.135 1.00 98.25 304 ILE A O 1
ATOM 2414 N N . LYS A 1 305 ? 18.024 -3.010 -13.293 1.00 98.25 305 LYS A N 1
ATOM 2415 C CA . LYS A 1 305 ? 19.439 -3.408 -13.319 1.00 98.25 305 LYS A CA 1
ATOM 2416 C C . LYS A 1 305 ? 19.799 -4.164 -14.599 1.00 98.25 305 LYS A C 1
ATOM 2418 O O . LYS A 1 305 ? 20.818 -3.859 -15.209 1.00 98.25 305 LYS A O 1
ATOM 2423 N N . GLN A 1 306 ? 18.971 -5.126 -15.005 1.00 98.38 306 GLN A N 1
ATOM 2424 C CA . GLN A 1 306 ? 19.160 -5.885 -16.245 1.00 98.38 306 GLN A CA 1
ATOM 2425 C C . GLN A 1 306 ? 19.131 -4.969 -17.466 1.00 98.38 306 GLN A C 1
ATOM 2427 O O . GLN A 1 306 ? 19.991 -5.075 -18.333 1.00 98.38 306 GLN A O 1
ATOM 2432 N N . HIS A 1 307 ? 18.197 -4.019 -17.499 1.00 98.31 307 HIS A N 1
ATOM 2433 C CA . HIS A 1 307 ? 18.111 -3.067 -18.595 1.00 98.31 307 HIS A CA 1
ATOM 2434 C C . HIS A 1 307 ? 19.360 -2.178 -18.702 1.00 98.31 307 HIS A C 1
ATOM 2436 O O . HIS A 1 307 ? 19.902 -1.993 -19.788 1.00 98.31 307 HIS A O 1
ATOM 2442 N N . VAL A 1 308 ? 19.867 -1.670 -17.574 1.00 97.25 308 VAL A N 1
ATOM 2443 C CA . VAL A 1 308 ? 21.128 -0.908 -17.545 1.00 97.25 308 VAL A CA 1
ATOM 2444 C C . VAL A 1 308 ? 22.310 -1.771 -17.999 1.00 97.25 308 VAL A C 1
ATOM 2446 O O . VAL A 1 308 ? 23.160 -1.283 -18.741 1.00 97.25 308 VAL A O 1
ATOM 2449 N N . GLN A 1 309 ? 22.354 -3.047 -17.605 1.00 96.88 309 GLN A N 1
ATOM 2450 C CA . GLN A 1 309 ? 23.408 -3.970 -18.033 1.00 96.88 309 GLN A CA 1
ATOM 2451 C C . GLN A 1 309 ? 23.389 -4.204 -19.550 1.00 96.88 309 GLN A C 1
ATOM 2453 O O . GLN A 1 309 ? 24.451 -4.198 -20.166 1.00 96.88 309 GLN A O 1
ATOM 2458 N N . ALA A 1 310 ? 22.213 -4.346 -20.170 1.00 95.88 310 ALA A N 1
ATOM 2459 C CA . ALA A 1 310 ? 22.104 -4.499 -21.624 1.00 95.88 310 ALA A CA 1
ATOM 2460 C C . ALA A 1 310 ? 22.740 -3.309 -22.371 1.00 95.88 310 ALA A C 1
ATOM 2462 O O . ALA A 1 310 ? 23.484 -3.486 -23.335 1.00 95.88 310 ALA A O 1
ATOM 2463 N N . TRP A 1 311 ? 22.542 -2.086 -21.868 1.00 94.81 311 TRP A N 1
ATOM 2464 C CA . TRP A 1 311 ? 23.197 -0.888 -22.403 1.00 94.81 311 TRP A CA 1
ATOM 2465 C C . TRP A 1 311 ? 24.712 -0.868 -22.196 1.00 94.81 311 TRP A C 1
ATOM 2467 O O . TRP A 1 311 ? 25.446 -0.432 -23.084 1.00 94.81 311 TRP A O 1
ATOM 2477 N N . GLN A 1 312 ? 25.190 -1.333 -21.040 1.00 92.00 312 GLN A N 1
ATOM 2478 C CA . GLN A 1 312 ? 26.626 -1.456 -20.774 1.00 92.00 312 GLN A CA 1
ATOM 2479 C C . GLN A 1 312 ? 27.282 -2.435 -21.751 1.00 92.00 312 GLN A C 1
ATOM 2481 O O . GLN A 1 312 ? 28.302 -2.091 -22.341 1.00 92.00 312 GLN A O 1
ATOM 2486 N N . ASN A 1 313 ? 26.647 -3.580 -22.013 1.00 90.31 313 ASN A N 1
ATOM 2487 C CA . ASN A 1 313 ? 27.150 -4.584 -22.952 1.00 90.31 313 ASN A CA 1
ATOM 2488 C C . ASN A 1 313 ? 27.310 -4.017 -24.375 1.00 90.31 313 ASN A C 1
ATOM 2490 O O . ASN A 1 313 ? 28.329 -4.255 -25.020 1.00 90.31 313 ASN A O 1
ATOM 2494 N N . ILE A 1 314 ? 26.336 -3.230 -24.856 1.00 89.19 314 ILE A N 1
ATOM 2495 C CA . ILE A 1 314 ? 26.424 -2.568 -26.170 1.00 89.19 314 ILE A CA 1
ATOM 2496 C C . ILE A 1 314 ? 27.625 -1.612 -26.218 1.00 89.19 314 ILE A C 1
ATOM 2498 O O . ILE A 1 314 ? 28.354 -1.578 -27.207 1.00 89.19 314 ILE A O 1
ATOM 2502 N N . ARG A 1 315 ? 27.861 -0.840 -25.152 1.00 86.25 315 ARG A N 1
ATOM 2503 C CA . ARG A 1 315 ? 28.987 0.107 -25.101 1.00 86.25 315 ARG A CA 1
ATOM 2504 C C . ARG A 1 315 ? 30.339 -0.598 -25.043 1.00 86.25 315 ARG A C 1
ATOM 2506 O O . ARG A 1 315 ? 31.246 -0.193 -25.760 1.00 86.25 315 ARG A O 1
ATOM 2513 N N . GLU A 1 316 ? 30.459 -1.645 -24.231 1.00 84.81 316 GLU A N 1
ATOM 2514 C CA . GLU A 1 316 ? 31.705 -2.401 -24.047 1.00 84.81 316 GLU A CA 1
ATOM 2515 C C . GLU A 1 316 ? 32.172 -3.110 -25.323 1.00 84.81 316 GLU A C 1
ATOM 2517 O O . GLU A 1 316 ? 33.369 -3.274 -25.546 1.00 84.81 316 GLU A O 1
ATOM 2522 N N . GLN A 1 317 ? 31.248 -3.519 -26.190 1.00 79.62 317 GLN A N 1
ATOM 2523 C CA . GLN A 1 317 ? 31.616 -4.176 -27.441 1.00 79.62 317 GLN A CA 1
ATOM 2524 C C . GLN A 1 317 ? 32.273 -3.242 -28.462 1.00 79.62 317 GLN A C 1
ATOM 2526 O O . GLN A 1 317 ? 33.060 -3.722 -29.276 1.00 79.62 317 GLN A O 1
ATOM 2531 N N . CYS A 1 318 ? 31.964 -1.940 -28.429 1.00 69.50 318 CYS A N 1
ATOM 2532 C CA . CYS A 1 318 ? 32.489 -0.948 -29.375 1.00 69.50 318 CYS A CA 1
ATOM 2533 C C . CYS A 1 318 ? 33.436 0.086 -28.749 1.00 69.50 318 CYS A C 1
ATOM 2535 O O . CYS A 1 318 ? 33.771 1.072 -29.412 1.00 69.50 318 CYS A O 1
ATOM 2537 N N . SER A 1 319 ? 33.861 -0.137 -27.502 1.00 65.25 319 SER A N 1
ATOM 2538 C CA . SER A 1 319 ? 34.933 0.617 -26.838 1.00 65.25 319 SER A CA 1
ATOM 2539 C C . SER A 1 319 ? 36.337 0.170 -27.237 1.00 65.25 319 SER A C 1
ATOM 2541 O O . SER A 1 319 ? 36.524 -1.034 -27.517 1.00 65.25 319 SER A O 1
#

Secondary structure (DSSP, 8-state):
----PPPPHHHHHHHHHHHHHHHHH--------------PPPGGGG--PPPP-PPPHHHHHHTTTSTHHHHHHHHHSHHHHS--HHHHHHHHHHHHHHHHHHHHHS-TT-HHHHHHHHHHHHHHHHHHHHHHHHHHHH-HHHHHHHH--S-------TT---SHHHHHHHHHHHHHTTT-----HHHHHHHHHHHHHH-HHHHHHHHHHHHHHHHHHHHHHHHHHHHH----HHHHHHHHHHHHHIIIIIIIIIIHHHHHHHHHHHHHHHHHHHHHT-TTS-HHHHHHHHIIIIIHHHHHHHHHHHHHHHHHHHHHH--

pLDDT: mean 90.59, std 11.28, range [31.0, 98.62]

InterPro domains:
  IPR021431 Protein of unknown function DUF3080 [PF11279] (15-318)

Organism: NCBI:txid2961944